Protein AF-0000000075688863 (afdb_homodimer)

Structure (mmCIF, N/CA/C/O backbone):
data_AF-0000000075688863-model_v1
#
loop_
_entity.id
_entity.type
_entity.pdbx_description
1 polymer 'Trafficking protein particle complex subunit'
#
loop_
_atom_site.group_PDB
_atom_site.id
_atom_site.type_symbol
_atom_site.label_atom_id
_atom_site.label_alt_id
_atom_site.label_comp_id
_atom_site.label_asym_id
_atom_site.label_entity_id
_atom_site.label_seq_id
_atom_site.pdbx_PDB_ins_code
_atom_site.Cartn_x
_atom_site.Cartn_y
_atom_site.Cartn_z
_atom_site.occupancy
_atom_site.B_iso_or_equiv
_atom_site.auth_seq_id
_atom_site.auth_comp_id
_atom_site.auth_asym_id
_atom_site.auth_atom_id
_atom_site.pdbx_PDB_model_num
ATOM 1 N N . MET A 1 1 ? -5.125 -22.766 16.969 1 44.47 1 MET A N 1
ATOM 2 C CA . MET A 1 1 ? -5.742 -21.5 16.578 1 44.47 1 MET A CA 1
ATOM 3 C C . MET A 1 1 ? -6.211 -21.531 15.133 1 44.47 1 MET A C 1
ATOM 5 O O . MET A 1 1 ? -5.633 -22.234 14.305 1 44.47 1 MET A O 1
ATOM 9 N N . PRO A 1 2 ? -7.379 -21.234 14.891 1 54.81 2 PRO A N 1
ATOM 10 C CA . PRO A 1 2 ? -7.945 -21.453 13.555 1 54.81 2 PRO A CA 1
ATOM 11 C C . PRO A 1 2 ? -7.102 -20.828 12.445 1 54.81 2 PRO A C 1
ATOM 13 O O . PRO A 1 2 ? -6.496 -19.766 12.648 1 54.81 2 PRO A O 1
ATOM 16 N N . LYS A 1 3 ? -6.617 -21.625 11.586 1 69.25 3 LYS A N 1
ATOM 17 C CA . LYS A 1 3 ? -5.77 -21.266 10.453 1 69.25 3 LYS A CA 1
ATOM 18 C C . LYS A 1 3 ? -6.406 -20.156 9.625 1 69.25 3 LYS A C 1
ATOM 20 O O . LYS A 1 3 ? -7.582 -20.234 9.266 1 69.25 3 LYS A O 1
ATOM 25 N N . ILE A 1 4 ? -5.902 -18.891 9.641 1 78.31 4 ILE A N 1
ATOM 26 C CA . ILE A 1 4 ? -6.418 -17.844 8.773 1 78.31 4 ILE A CA 1
ATOM 27 C C . ILE A 1 4 ? -6.031 -18.125 7.32 1 78.31 4 ILE A C 1
ATOM 29 O O . ILE A 1 4 ? -4.859 -18.359 7.016 1 78.31 4 ILE A O 1
ATOM 33 N N . GLU A 1 5 ? -7.035 -18.344 6.574 1 87.12 5 GLU A N 1
ATOM 34 C CA . GLU A 1 5 ? -6.816 -18.578 5.148 1 87.12 5 GLU A CA 1
ATOM 35 C C . GLU A 1 5 ? -6.75 -17.266 4.375 1 87.12 5 GLU A C 1
ATOM 37 O O . GLU A 1 5 ? -7.469 -16.328 4.695 1 87.12 5 GLU A O 1
ATOM 42 N N . PRO A 1 6 ? -5.855 -17.266 3.434 1 93.5 6 PRO A N 1
ATOM 43 C CA . PRO A 1 6 ? -5.879 -16.094 2.557 1 93.5 6 PRO A CA 1
ATOM 44 C C . PRO A 1 6 ? -7.156 -16 1.727 1 93.5 6 PRO A C 1
ATOM 46 O O . PRO A 1 6 ? -7.906 -16.984 1.632 1 93.5 6 PRO A O 1
ATOM 49 N N . TYR A 1 7 ? -7.418 -14.867 1.258 1 91.38 7 TYR A N 1
ATOM 50 C CA . TYR A 1 7 ? -8.555 -14.695 0.36 1 91.38 7 TYR A CA 1
ATOM 51 C C . TYR A 1 7 ? -8.266 -15.312 -1.004 1 91.38 7 TYR A C 1
ATOM 53 O O . TYR A 1 7 ? -9.086 -16.078 -1.532 1 91.38 7 TYR A O 1
ATOM 61 N N . SER A 1 8 ? -7.121 -14.984 -1.555 1 94 8 SER A N 1
ATOM 62 C CA . SER A 1 8 ? -6.793 -15.484 -2.887 1 94 8 SER A CA 1
ATOM 63 C C . SER A 1 8 ? -5.297 -15.383 -3.162 1 94 8 SER A C 1
ATOM 65 O O . SER A 1 8 ? -4.594 -14.609 -2.516 1 94 8 SER A O 1
ATOM 67 N N . LEU A 1 9 ? -4.84 -16.203 -4.07 1 96.81 9 LEU A N 1
ATOM 68 C CA . LEU A 1 9 ? -3.496 -16.172 -4.633 1 96.81 9 LEU A CA 1
ATOM 69 C C . LEU A 1 9 ? -3.545 -16 -6.148 1 96.81 9 LEU A C 1
ATOM 71 O O . LEU A 1 9 ? -4.242 -16.75 -6.84 1 96.81 9 LEU A O 1
ATOM 75 N N . LEU A 1 10 ? -2.896 -14.984 -6.586 1 96.56 10 LEU A N 1
ATOM 76 C CA . LEU A 1 10 ? -2.799 -14.758 -8.023 1 96.56 10 LEU A CA 1
ATOM 77 C C . LEU A 1 10 ? -1.343 -14.742 -8.477 1 96.56 10 LEU A C 1
ATOM 79 O O . LEU A 1 10 ? -0.481 -14.188 -7.789 1 96.56 10 LEU A O 1
ATOM 83 N N . ILE A 1 11 ? -1.074 -15.297 -9.594 1 97.62 11 ILE A N 1
ATOM 84 C CA . ILE A 1 11 ? 0.256 -15.312 -10.195 1 97.62 11 ILE A CA 1
ATOM 85 C C . ILE A 1 11 ? 0.19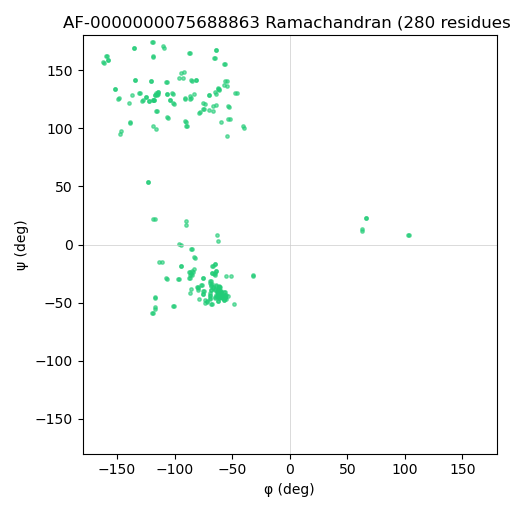1 -14.734 -11.609 1 97.62 11 ILE A C 1
ATOM 87 O O . ILE A 1 11 ? -0.623 -15.172 -12.422 1 97.62 11 ILE A O 1
ATOM 91 N N . TYR A 1 12 ? 1.041 -13.758 -11.836 1 96.75 12 TYR A N 1
ATOM 92 C CA . TYR A 1 12 ? 1.104 -13.117 -13.148 1 96.75 12 TYR A CA 1
ATOM 93 C C . TYR A 1 12 ? 2.482 -13.289 -13.773 1 96.75 12 TYR A C 1
ATOM 95 O O . TYR A 1 12 ? 3.434 -13.688 -13.094 1 96.75 12 TYR A O 1
ATOM 103 N N . SER A 1 13 ? 2.561 -13.086 -15.047 1 93.25 13 SER A N 1
ATOM 104 C CA . SER A 1 13 ? 3.82 -12.93 -15.766 1 93.25 13 SER A CA 1
ATOM 105 C C . SER A 1 13 ? 3.941 -11.531 -16.375 1 93.25 13 SER A C 1
ATOM 107 O O . SER A 1 13 ? 3.012 -11.047 -17.016 1 93.25 13 SER A O 1
ATOM 109 N N . THR A 1 14 ? 5.105 -10.883 -16.125 1 87.62 14 THR A N 1
ATOM 110 C CA . THR A 1 14 ? 5.336 -9.555 -16.688 1 87.62 14 THR A CA 1
ATOM 111 C C . THR A 1 14 ? 5.406 -9.625 -18.203 1 87.62 14 THR A C 1
ATOM 113 O O . THR A 1 14 ? 5.254 -8.609 -18.891 1 87.62 14 THR A O 1
ATOM 116 N N . ARG A 1 15 ? 5.59 -10.75 -18.766 1 87.25 15 ARG A N 1
ATOM 117 C CA . ARG A 1 15 ? 5.758 -10.922 -20.203 1 87.25 15 ARG A CA 1
ATOM 118 C C . ARG A 1 15 ? 4.414 -10.906 -20.922 1 87.25 15 ARG A C 1
ATOM 120 O O . ARG A 1 15 ? 4.293 -10.336 -22 1 87.25 15 ARG A O 1
ATOM 127 N N . THR A 1 16 ? 3.369 -11.445 -20.375 1 86.94 16 THR A N 1
ATOM 128 C CA . THR A 1 16 ? 2.092 -11.578 -21.078 1 86.94 16 THR A CA 1
ATOM 129 C C . THR A 1 16 ? 1.032 -10.688 -20.422 1 86.94 16 THR A C 1
ATOM 131 O O . THR A 1 16 ? -0.035 -10.469 -21 1 86.94 16 THR A O 1
ATOM 134 N N . THR A 1 17 ? 1.209 -10.156 -19.203 1 85.06 17 THR A N 1
ATOM 135 C CA . THR A 1 17 ? 0.27 -9.359 -18.406 1 85.06 17 THR A CA 1
ATOM 136 C C . THR A 1 17 ? -0.973 -10.18 -18.062 1 85.06 17 THR A C 1
ATOM 138 O O . THR A 1 17 ? -1.987 -9.625 -17.641 1 85.06 17 THR A O 1
ATOM 141 N N . ASP A 1 18 ? -0.86 -11.5 -18.328 1 90.44 18 ASP A N 1
ATOM 142 C CA . ASP A 1 18 ? -1.981 -12.383 -18.016 1 90.44 18 ASP A CA 1
ATOM 143 C C . ASP A 1 18 ? -1.856 -12.969 -16.609 1 90.44 18 ASP A C 1
ATOM 145 O O . ASP A 1 18 ? -0.747 -13.172 -16.125 1 90.44 18 ASP A O 1
ATOM 149 N N . CYS A 1 19 ? -3.064 -13.18 -16.047 1 95.5 19 CYS A N 1
ATOM 150 C CA . CYS A 1 19 ? -3.094 -13.969 -14.812 1 95.5 19 CYS A CA 1
ATOM 151 C C . CYS A 1 19 ? -2.896 -15.453 -15.117 1 95.5 19 CYS A C 1
ATOM 153 O O . CYS A 1 19 ? -3.738 -16.078 -15.766 1 95.5 19 CYS A O 1
ATOM 155 N N . LEU A 1 20 ? -1.866 -16.062 -14.672 1 96.94 20 LEU A N 1
ATOM 156 C CA . LEU A 1 20 ? -1.502 -17.438 -14.992 1 96.94 20 LEU A CA 1
ATOM 157 C C . LEU A 1 20 ? -2.182 -18.422 -14.039 1 96.94 20 LEU A C 1
ATOM 159 O O . LEU A 1 20 ? -2.348 -19.594 -14.367 1 96.94 20 LEU A O 1
ATOM 163 N N . TYR A 1 21 ? -2.434 -17.984 -12.875 1 96.81 21 TYR A N 1
ATOM 164 C CA . TYR A 1 21 ? -3.01 -18.828 -11.828 1 96.81 21 TYR A CA 1
ATOM 165 C C . TYR A 1 21 ? -3.824 -18 -10.844 1 96.81 21 TYR A C 1
ATOM 167 O O . TYR A 1 21 ? -3.396 -16.906 -10.438 1 96.81 21 TYR A O 1
ATOM 175 N N . HIS A 1 22 ? -4.953 -18.438 -10.531 1 95.88 22 HIS A N 1
ATOM 176 C CA . HIS A 1 22 ? -5.84 -17.75 -9.594 1 95.88 22 HIS A CA 1
ATOM 177 C C . HIS A 1 22 ? -6.523 -18.75 -8.664 1 95.88 22 HIS A C 1
ATOM 179 O O . HIS A 1 22 ? -7.41 -19.484 -9.086 1 95.88 22 HIS A O 1
ATOM 185 N N . LYS A 1 23 ? -6.051 -18.766 -7.449 1 94.44 23 LYS A N 1
ATOM 186 C CA . LYS A 1 23 ? -6.672 -19.578 -6.406 1 94.44 23 LYS A CA 1
ATOM 187 C C . LYS A 1 23 ? -7.488 -18.719 -5.453 1 94.44 23 LYS A C 1
ATOM 189 O O . LYS A 1 23 ? -6.965 -17.766 -4.863 1 94.44 23 LYS A O 1
ATOM 194 N N . GLU A 1 24 ? -8.727 -19 -5.273 1 91.56 24 GLU A N 1
ATOM 195 C CA . GLU A 1 24 ? -9.609 -18.266 -4.371 1 91.56 24 GLU A CA 1
ATOM 196 C C . GLU A 1 24 ? -10.086 -19.156 -3.229 1 91.56 24 GLU A C 1
ATOM 198 O O . GLU A 1 24 ? -10.742 -20.172 -3.461 1 91.56 24 GLU A O 1
ATOM 203 N N . TRP A 1 25 ? -9.711 -18.859 -2.01 1 90.62 25 TRP A N 1
ATOM 204 C CA . TRP A 1 25 ? -10.18 -19.594 -0.841 1 90.62 25 TRP A CA 1
ATOM 205 C C . TRP A 1 25 ? -11.508 -19.031 -0.345 1 90.62 25 TRP A C 1
ATOM 207 O O . TRP A 1 25 ? -12.344 -19.766 0.18 1 90.62 25 TRP A O 1
ATOM 217 N N . GLN A 1 26 ? -11.617 -17.766 -0.401 1 79.81 26 GLN A N 1
ATOM 218 C CA . GLN A 1 26 ? -12.859 -17.094 -0.012 1 79.81 26 GLN A CA 1
ATOM 219 C C . GLN A 1 26 ? -13.461 -16.328 -1.181 1 79.81 26 GLN A C 1
ATOM 221 O O . GLN A 1 26 ? -12.844 -15.391 -1.692 1 79.81 26 GLN A O 1
ATOM 226 N N . ALA A 1 27 ? -14.484 -17.016 -1.711 1 63.81 27 ALA A N 1
ATOM 227 C CA . ALA A 1 27 ? -15.102 -16.469 -2.914 1 63.81 27 ALA A CA 1
ATOM 228 C C . ALA A 1 27 ? -15.664 -15.07 -2.658 1 63.81 27 ALA A C 1
ATOM 230 O O . ALA A 1 27 ? -16.391 -14.852 -1.682 1 63.81 27 ALA A O 1
ATOM 231 N N . GLN A 1 28 ? -15.078 -14.102 -3.104 1 57.03 28 GLN A N 1
ATOM 232 C CA . GLN A 1 28 ? -15.758 -12.82 -2.98 1 57.03 28 GLN A CA 1
ATOM 233 C C . GLN A 1 28 ? -16.922 -12.719 -3.971 1 57.03 28 GLN A C 1
ATOM 235 O O . GLN A 1 28 ? -17.969 -12.156 -3.65 1 57.03 28 GLN A O 1
ATOM 240 N N . GLN A 1 29 ? -16.766 -12.984 -5.227 1 55.56 29 GLN A N 1
ATOM 241 C CA . GLN A 1 29 ? -17.875 -12.953 -6.18 1 55.56 29 GLN A CA 1
ATOM 242 C C . GLN A 1 29 ? -17.812 -14.148 -7.129 1 55.56 29 GLN A C 1
ATOM 244 O O . GLN A 1 29 ? -16.719 -14.617 -7.473 1 55.56 29 GLN A O 1
ATOM 249 N N . ALA A 1 30 ? -18.875 -14.938 -7.312 1 52.66 30 ALA A N 1
ATOM 250 C CA . ALA A 1 30 ? -19.094 -16.172 -8.047 1 52.66 30 ALA A CA 1
ATOM 251 C C . ALA A 1 30 ? -18.922 -15.969 -9.547 1 52.66 30 ALA A C 1
ATOM 253 O O . ALA A 1 30 ? -18.562 -16.891 -10.281 1 52.66 30 ALA A O 1
ATOM 254 N N . ASP A 1 31 ? -19.094 -14.75 -10.125 1 63.12 31 ASP A N 1
ATOM 255 C CA . ASP A 1 31 ? -19.203 -14.609 -11.578 1 63.12 31 ASP A CA 1
ATOM 256 C C . ASP A 1 31 ? -17.828 -14.477 -12.227 1 63.12 31 ASP A C 1
ATOM 258 O O . ASP A 1 31 ? -16.984 -13.703 -11.766 1 63.12 31 ASP A O 1
ATOM 262 N N . THR A 1 32 ? -17.531 -15.328 -13.258 1 61.84 32 THR A N 1
ATOM 263 C CA . THR A 1 32 ? -16.281 -15.375 -14.008 1 61.84 32 THR A CA 1
ATOM 264 C C . THR A 1 32 ? -15.945 -13.992 -14.562 1 61.84 32 THR A C 1
ATOM 266 O O . THR A 1 32 ? -14.781 -13.578 -14.547 1 61.84 32 THR A O 1
ATOM 269 N N . ALA A 1 33 ? -16.906 -13.266 -15.133 1 64.25 33 ALA A N 1
ATOM 270 C CA . ALA A 1 33 ? -16.688 -11.914 -15.648 1 64.25 33 ALA A CA 1
ATOM 271 C C . ALA A 1 33 ? -16.125 -10.992 -14.57 1 64.25 33 ALA A C 1
ATOM 273 O O . ALA A 1 33 ? -15.203 -10.219 -14.828 1 64.25 33 ALA A O 1
ATOM 274 N N . THR A 1 34 ? -16.516 -11.438 -13.5 1 77.19 34 THR A N 1
ATOM 275 C CA . THR A 1 34 ? -16.109 -10.602 -12.383 1 77.19 34 THR A CA 1
ATOM 276 C C . THR A 1 34 ? -14.695 -10.969 -11.93 1 77.19 34 THR A C 1
ATOM 278 O O . THR A 1 34 ? -13.898 -10.086 -11.586 1 77.19 34 THR A O 1
ATOM 281 N N . ARG A 1 35 ? -14.453 -12.273 -12.25 1 83.94 35 ARG A N 1
ATOM 282 C CA . ARG A 1 35 ? -13.125 -12.742 -11.852 1 83.94 35 ARG A CA 1
ATOM 283 C C . ARG A 1 35 ? -12.047 -12.156 -12.758 1 83.94 35 ARG A C 1
ATOM 285 O O . ARG A 1 35 ? -11.023 -11.664 -12.273 1 83.94 35 ARG A O 1
ATOM 292 N N . GLU A 1 36 ? -12.305 -12.242 -14.078 1 86.75 36 GLU A N 1
ATOM 293 C CA . GLU A 1 36 ? -11.375 -11.688 -15.055 1 86.75 36 GLU A CA 1
ATOM 294 C C . GLU A 1 36 ? -11.188 -10.188 -14.859 1 86.75 36 GLU A C 1
ATOM 296 O O . GLU A 1 36 ? -10.078 -9.672 -14.992 1 86.75 36 GLU A O 1
ATOM 301 N N . ASP A 1 37 ? -12.273 -9.578 -14.594 1 84.5 37 ASP A N 1
ATOM 302 C CA . ASP A 1 37 ? -12.211 -8.141 -14.344 1 84.5 37 ASP A CA 1
ATOM 303 C C . ASP A 1 37 ? -11.359 -7.824 -13.117 1 84.5 37 ASP A C 1
ATOM 305 O O . ASP A 1 37 ? -10.562 -6.887 -13.133 1 84.5 37 ASP A O 1
ATOM 309 N N . ARG A 1 38 ? -11.492 -8.664 -12.141 1 83.56 38 ARG A N 1
ATOM 310 C CA . ARG A 1 38 ? -10.727 -8.461 -10.914 1 83.56 38 ARG A CA 1
ATOM 311 C C . ARG A 1 38 ? -9.234 -8.688 -11.156 1 83.56 38 ARG A C 1
ATOM 313 O O . ARG A 1 38 ? -8.398 -7.926 -10.656 1 83.56 38 ARG A O 1
ATOM 320 N N . GLU A 1 39 ? -8.992 -9.688 -11.953 1 91.06 39 GLU A N 1
ATOM 321 C CA . GLU A 1 39 ? -7.605 -9.977 -12.312 1 91.06 39 GLU A CA 1
ATOM 322 C C . GLU A 1 39 ? -6.965 -8.805 -13.047 1 91.06 39 GLU A C 1
ATOM 324 O O . GLU A 1 39 ? -5.828 -8.422 -12.75 1 91.06 39 GLU A O 1
ATOM 329 N N . ARG A 1 40 ? -7.707 -8.305 -13.859 1 88.44 40 ARG A N 1
ATOM 330 C CA . ARG A 1 40 ? -7.215 -7.184 -14.656 1 88.44 40 ARG A CA 1
ATOM 331 C C . ARG A 1 40 ? -7.031 -5.941 -13.789 1 88.44 40 ARG A C 1
ATOM 333 O O . ARG A 1 40 ? -6.039 -5.227 -13.922 1 88.44 40 ARG A O 1
ATOM 340 N N . LEU A 1 41 ? -7.973 -5.723 -12.992 1 84.62 41 LEU A N 1
ATOM 341 C CA . LEU A 1 41 ? -7.898 -4.57 -12.102 1 84.62 41 LEU A CA 1
ATOM 342 C C . LEU A 1 41 ? -6.691 -4.672 -11.18 1 84.62 41 LEU A C 1
ATOM 344 O O . LEU A 1 41 ? -5.984 -3.688 -10.961 1 84.62 41 LEU A O 1
ATOM 348 N N . LEU A 1 42 ? -6.543 -5.828 -10.68 1 89.31 42 LEU A N 1
ATOM 349 C CA . LEU A 1 42 ? -5.418 -6.047 -9.781 1 89.31 42 LEU A CA 1
ATOM 350 C C . LEU A 1 42 ? -4.094 -5.836 -10.5 1 89.31 42 LEU A C 1
ATOM 352 O O . LEU A 1 42 ? -3.182 -5.203 -9.961 1 89.31 42 LEU A O 1
ATOM 356 N N . PHE A 1 43 ? -4.055 -6.363 -11.703 1 90.06 43 PHE A N 1
ATOM 357 C CA . PHE A 1 43 ? -2.834 -6.164 -12.477 1 90.06 43 PHE A CA 1
ATOM 358 C C . PHE A 1 43 ? -2.57 -4.68 -12.703 1 90.06 43 PHE A C 1
ATOM 360 O O . PHE A 1 43 ? -1.431 -4.223 -12.594 1 90.06 43 PHE A O 1
ATOM 367 N N . GLY A 1 44 ? -3.498 -4.008 -13.023 1 86 44 GLY A N 1
ATOM 368 C CA . GLY A 1 44 ? -3.371 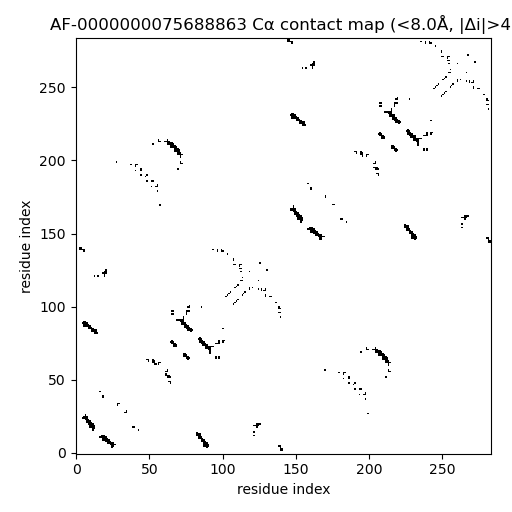-2.568 -13.188 1 86 44 GLY A CA 1
ATOM 369 C C . GLY A 1 44 ? -2.893 -1.862 -11.93 1 86 44 GLY A C 1
ATOM 370 O O . GLY A 1 44 ? -2.062 -0.955 -12 1 86 44 GLY A O 1
ATOM 371 N N . LEU A 1 45 ? -3.461 -2.25 -10.828 1 85.75 45 LEU A N 1
ATOM 372 C CA . LEU A 1 45 ? -3.031 -1.7 -9.547 1 85.75 45 LEU A CA 1
ATOM 373 C C . LEU A 1 45 ? -1.542 -1.94 -9.32 1 85.75 45 LEU A C 1
ATOM 375 O O . LEU A 1 45 ? -0.808 -1.019 -8.961 1 85.75 45 LEU A O 1
ATOM 379 N N . LEU A 1 46 ? -1.111 -3.121 -9.602 1 87.88 46 LEU A N 1
ATOM 380 C CA . LEU A 1 46 ? 0.289 -3.482 -9.406 1 87.88 46 LEU A CA 1
ATOM 381 C C . LEU A 1 46 ? 1.195 -2.648 -10.305 1 87.88 46 LEU A C 1
ATOM 383 O O . LEU A 1 46 ? 2.24 -2.168 -9.867 1 87.88 46 LEU A O 1
ATOM 387 N N . PHE A 1 47 ? 0.769 -2.543 -11.445 1 83.69 47 PHE A N 1
ATOM 388 C CA . PHE A 1 47 ? 1.547 -1.785 -12.422 1 83.69 47 PHE A CA 1
ATOM 389 C C . PHE A 1 47 ? 1.673 -0.327 -11.992 1 83.69 47 PHE A C 1
ATOM 391 O O . PHE A 1 47 ? 2.768 0.239 -12.016 1 83.69 47 PHE A O 1
ATOM 398 N N . SER A 1 48 ? 0.565 0.237 -11.641 1 79.75 48 SER A N 1
ATOM 399 C CA . SER A 1 48 ? 0.557 1.637 -11.227 1 79.75 48 SER A CA 1
ATOM 400 C C . SER A 1 48 ? 1.387 1.844 -9.961 1 79.75 48 SER A C 1
ATOM 402 O O . SER A 1 48 ? 2.131 2.82 -9.859 1 79.75 48 SER A O 1
ATOM 404 N N . LEU A 1 49 ? 1.333 0.959 -8.992 1 82.31 49 LEU A N 1
ATOM 405 C CA . LEU A 1 49 ? 2.072 1.04 -7.738 1 82.31 49 LEU A CA 1
ATOM 406 C C . LEU A 1 49 ? 3.574 0.95 -7.984 1 82.31 49 LEU A C 1
ATOM 408 O O . LEU A 1 49 ? 4.348 1.723 -7.414 1 82.31 49 LEU A O 1
ATOM 412 N N . ARG A 1 50 ? 3.936 0.026 -8.797 1 78.94 50 ARG A N 1
ATOM 413 C CA . ARG A 1 50 ? 5.352 -0.137 -9.117 1 78.94 50 ARG A CA 1
ATOM 414 C C . ARG A 1 50 ? 5.91 1.122 -9.773 1 78.94 50 ARG A C 1
ATOM 416 O O . ARG A 1 50 ? 7.023 1.552 -9.445 1 78.94 50 ARG A O 1
ATOM 423 N N . ARG A 1 51 ? 5.148 1.684 -10.602 1 75.12 51 ARG A N 1
ATOM 424 C CA . ARG A 1 51 ? 5.582 2.885 -11.312 1 75.12 51 ARG A CA 1
ATOM 425 C C . ARG A 1 51 ? 5.691 4.07 -10.359 1 75.12 51 ARG A C 1
ATOM 427 O O . ARG A 1 51 ? 6.695 4.781 -10.359 1 75.12 51 ARG A O 1
ATOM 434 N N . THR A 1 52 ? 4.68 4.266 -9.531 1 73.25 52 THR A N 1
ATOM 435 C CA . THR A 1 52 ? 4.613 5.43 -8.656 1 73.25 52 THR A CA 1
ATOM 436 C C . THR A 1 52 ? 5.574 5.285 -7.48 1 73.25 52 THR A C 1
ATOM 438 O O . THR A 1 52 ? 6.227 6.25 -7.078 1 73.25 52 THR A O 1
ATOM 441 N N . ALA A 1 53 ? 5.57 4.082 -6.961 1 72.5 53 ALA A N 1
ATOM 442 C CA . ALA A 1 53 ? 6.469 3.834 -5.84 1 72.5 53 ALA A CA 1
ATOM 443 C C . ALA A 1 53 ? 7.922 4.043 -6.246 1 72.5 53 ALA A C 1
ATOM 445 O O . ALA A 1 53 ? 8.727 4.555 -5.457 1 72.5 53 ALA A O 1
ATOM 446 N N . LEU A 1 54 ? 8.289 3.688 -7.473 1 69.62 54 LEU A N 1
ATOM 447 C CA . LEU A 1 54 ? 9.641 3.881 -7.992 1 69.62 54 LEU A CA 1
ATOM 448 C C . LEU A 1 54 ? 9.984 5.363 -8.078 1 69.62 54 LEU A C 1
ATOM 450 O O . LEU A 1 54 ? 11.117 5.762 -7.785 1 69.62 54 LEU A O 1
ATOM 454 N N . LYS A 1 55 ? 8.992 6.078 -8.391 1 72.69 55 LYS A N 1
ATOM 455 C CA . LYS A 1 55 ? 9.227 7.508 -8.555 1 72.69 55 LYS A CA 1
ATOM 456 C C . LYS A 1 55 ? 9.383 8.203 -7.199 1 72.69 55 LYS A C 1
ATOM 458 O O . LYS A 1 55 ? 10.07 9.219 -7.094 1 72.69 55 LYS A O 1
ATOM 463 N N . MET A 1 56 ? 8.727 7.629 -6.172 1 72.38 56 MET A N 1
ATOM 464 C CA . MET A 1 56 ? 8.734 8.234 -4.844 1 72.38 56 MET A CA 1
ATOM 465 C C . MET A 1 56 ? 9.953 7.781 -4.047 1 72.38 56 MET A C 1
ATOM 467 O O . MET A 1 56 ? 10.352 8.438 -3.086 1 72.38 56 MET A O 1
ATOM 471 N N . SER A 1 57 ? 10.469 6.59 -4.395 1 63.28 57 SER A N 1
ATOM 472 C CA . SER A 1 57 ? 11.594 6.043 -3.645 1 63.28 57 SER A CA 1
ATOM 473 C C . SER A 1 57 ? 12.828 6.926 -3.783 1 63.28 57 SER A C 1
ATOM 475 O O . SER A 1 57 ? 13.047 7.543 -4.828 1 63.28 57 SER A O 1
ATOM 477 N N . PRO A 1 58 ? 13.383 7.227 -2.641 1 56.59 58 PRO A N 1
ATOM 478 C CA . PRO A 1 58 ? 14.633 7.977 -2.732 1 56.59 58 PRO A CA 1
ATOM 479 C C . PRO A 1 58 ? 15.594 7.391 -3.766 1 56.59 58 PRO A C 1
ATOM 481 O O . PRO A 1 58 ? 15.508 6.207 -4.094 1 56.59 58 PRO A O 1
ATOM 484 N N . GLN A 1 59 ? 16.125 8.234 -4.652 1 54.53 59 GLN A N 1
ATOM 485 C CA . GLN A 1 59 ? 17 7.992 -5.781 1 54.53 59 GLN A CA 1
ATOM 486 C C . GLN A 1 59 ? 17.922 6.801 -5.512 1 54.53 59 GLN A C 1
ATOM 488 O O . GLN A 1 59 ? 18.312 6.094 -6.438 1 54.53 59 GLN A O 1
ATOM 493 N N . SER A 1 60 ? 18.266 6.449 -4.387 1 50.38 60 SER A N 1
ATOM 494 C CA . SER A 1 60 ? 19.359 5.484 -4.246 1 50.38 60 SER A CA 1
ATOM 495 C C . SER A 1 60 ? 18.844 4.051 -4.336 1 50.38 60 SER A C 1
ATOM 497 O O . SER A 1 60 ? 19.609 3.133 -4.648 1 50.38 60 SER A O 1
ATOM 499 N N . LYS A 1 61 ? 17.719 3.766 -4.055 1 53.16 61 LYS A N 1
ATOM 500 C CA . LYS A 1 61 ? 17.328 2.365 -4.199 1 53.16 61 LYS A CA 1
ATOM 501 C C . LYS A 1 61 ? 15.867 2.234 -4.613 1 53.16 61 LYS A C 1
ATOM 503 O O . LYS A 1 61 ? 14.969 2.717 -3.916 1 53.16 61 LYS A O 1
ATOM 508 N N . PRO A 1 62 ? 15.781 2.055 -5.965 1 53.03 62 PRO A N 1
ATOM 509 C CA . PRO A 1 62 ? 14.391 1.812 -6.359 1 53.03 62 PRO A CA 1
ATOM 510 C C . PRO A 1 62 ? 13.648 0.918 -5.371 1 53.03 62 PRO A C 1
ATOM 512 O O . PRO A 1 62 ? 14.117 -0.173 -5.039 1 53.03 62 PRO A O 1
ATOM 515 N N . GLY A 1 63 ? 12.844 1.39 -4.469 1 62.34 63 GLY A N 1
ATOM 516 C CA . GLY A 1 63 ? 12.172 0.599 -3.453 1 62.34 63 GLY A CA 1
ATOM 517 C C . GLY A 1 63 ? 11.188 -0.403 -4.031 1 62.34 63 GLY A C 1
ATOM 518 O O . GLY A 1 63 ? 10.516 -0.119 -5.023 1 62.34 63 GLY A O 1
ATOM 519 N N . MET A 1 64 ? 11.453 -1.723 -3.729 1 79.06 64 MET A N 1
ATOM 520 C CA . MET A 1 64 ? 10.516 -2.781 -4.105 1 79.06 64 MET A CA 1
ATOM 521 C C . MET A 1 64 ? 9.281 -2.762 -3.215 1 79.06 64 MET A C 1
ATOM 523 O O . MET A 1 64 ? 9.398 -2.74 -1.987 1 79.06 64 MET A O 1
ATOM 527 N N . PHE A 1 65 ? 8.164 -2.598 -3.844 1 88.44 65 PHE A N 1
ATOM 528 C CA . PHE A 1 65 ? 6.863 -2.646 -3.186 1 88.44 65 PHE A CA 1
ATOM 529 C C . PHE A 1 65 ? 6.625 -4.012 -2.553 1 88.44 65 PHE A C 1
ATOM 531 O O . PHE A 1 65 ? 6.941 -5.043 -3.152 1 88.44 65 PHE A O 1
ATOM 538 N N . SER A 1 66 ? 6.152 -4.035 -1.272 1 91.5 66 SER A N 1
ATOM 539 C CA . SER A 1 66 ? 5.973 -5.32 -0.605 1 91.5 66 SER A CA 1
ATOM 540 C C . SER A 1 66 ? 4.508 -5.57 -0.262 1 91.5 66 SER A C 1
ATOM 542 O O . SER A 1 66 ? 3.994 -6.668 -0.475 1 91.5 66 SER A O 1
ATOM 544 N N . ASN A 1 67 ? 3.881 -4.609 0.273 1 93.56 67 ASN A N 1
ATOM 545 C CA . ASN A 1 67 ? 2.484 -4.852 0.615 1 93.56 67 ASN A CA 1
ATOM 546 C C . ASN A 1 67 ? 1.703 -3.543 0.729 1 93.56 67 ASN A C 1
ATOM 548 O O . ASN A 1 67 ? 2.295 -2.473 0.866 1 93.56 67 ASN A O 1
ATOM 552 N N . LEU A 1 68 ? 0.473 -3.646 0.608 1 93.06 68 LEU A N 1
ATOM 553 C CA . LEU A 1 68 ? -0.534 -2.598 0.729 1 93.06 68 LEU A CA 1
ATOM 554 C C . LEU A 1 68 ? -1.664 -3.033 1.655 1 93.06 68 LEU A C 1
ATOM 556 O O . LEU A 1 68 ? -2.215 -4.125 1.498 1 93.06 68 LEU A O 1
ATOM 560 N N . THR A 1 69 ? -1.985 -2.141 2.598 1 92.94 69 THR A N 1
ATOM 561 C CA . THR A 1 69 ? -3.023 -2.502 3.557 1 92.94 69 THR A CA 1
ATOM 562 C C . THR A 1 69 ? -4.234 -1.584 3.412 1 92.94 69 THR A C 1
ATOM 564 O O . THR A 1 69 ? -4.09 -0.36 3.363 1 92.94 69 THR A O 1
ATOM 567 N N . THR A 1 70 ? -5.359 -2.15 3.305 1 90.75 70 THR A N 1
ATOM 568 C CA . THR A 1 70 ? -6.648 -1.465 3.334 1 90.75 70 THR A CA 1
ATOM 569 C C . THR A 1 70 ? -7.504 -1.969 4.492 1 90.75 70 THR A C 1
ATOM 571 O O . THR A 1 70 ? -7.094 -2.869 5.23 1 90.75 70 THR A O 1
ATOM 574 N N . SER A 1 71 ? -8.672 -1.321 4.688 1 87.5 71 SER A N 1
ATOM 575 C CA . SER A 1 71 ? -9.578 -1.773 5.738 1 87.5 71 SER A CA 1
ATOM 576 C C . SER A 1 71 ? -10.164 -3.145 5.41 1 87.5 71 SER A C 1
ATOM 578 O O . SER A 1 71 ? -10.586 -3.873 6.309 1 87.5 71 SER A O 1
ATOM 580 N N . GLY A 1 72 ? -10.125 -3.578 4.188 1 86.19 72 GLY A N 1
ATOM 581 C CA . GLY A 1 72 ? -10.789 -4.805 3.768 1 86.19 72 GLY A CA 1
ATOM 582 C C . GLY A 1 72 ? -9.82 -5.938 3.49 1 86.19 72 GLY A C 1
ATOM 583 O O . GLY A 1 72 ? -10.164 -7.109 3.666 1 86.19 72 GLY A O 1
ATOM 584 N N . TYR A 1 73 ? -8.625 -5.559 3.088 1 89.69 73 TYR A N 1
ATOM 585 C CA . TYR A 1 73 ? -7.668 -6.605 2.74 1 89.69 73 TYR A CA 1
ATOM 586 C C . TYR A 1 73 ? -6.242 -6.074 2.795 1 89.69 73 TYR A C 1
ATOM 588 O O . TYR A 1 73 ? -6.023 -4.863 2.828 1 89.69 73 TYR A O 1
ATOM 596 N N . LYS A 1 74 ? -5.398 -6.961 2.85 1 93.19 74 LYS A N 1
ATOM 597 C CA . LYS A 1 74 ? -3.975 -6.699 2.668 1 93.19 74 LYS A CA 1
ATOM 598 C C . LYS A 1 74 ? -3.436 -7.422 1.437 1 93.19 74 LYS A C 1
ATOM 600 O O . LYS A 1 74 ? -3.703 -8.609 1.241 1 93.19 74 LYS A O 1
ATOM 605 N N . LEU A 1 75 ? -2.789 -6.66 0.647 1 93.88 75 LEU A N 1
ATOM 606 C CA . LEU A 1 75 ? -2.168 -7.188 -0.563 1 93.88 75 LEU A CA 1
ATOM 607 C C . LEU A 1 75 ? -0.669 -7.387 -0.361 1 93.88 75 LEU A C 1
ATOM 609 O O . LEU A 1 75 ? 0.042 -6.453 0.015 1 93.88 75 LEU A O 1
ATOM 613 N N . HIS A 1 76 ? -0.19 -8.594 -0.53 1 96.12 76 HIS A N 1
ATOM 614 C CA . HIS A 1 76 ? 1.229 -8.922 -0.465 1 96.12 76 HIS A CA 1
ATOM 615 C C . HIS A 1 76 ? 1.789 -9.219 -1.853 1 96.12 76 HIS A C 1
ATOM 617 O O . HIS A 1 76 ? 1.149 -9.906 -2.652 1 96.12 76 HIS A O 1
ATOM 623 N N . PHE A 1 77 ? 2.979 -8.719 -2.045 1 95.88 77 PHE A N 1
ATOM 624 C CA . PHE A 1 77 ? 3.498 -8.758 -3.406 1 95.88 77 PHE A CA 1
ATOM 625 C C . PHE A 1 77 ? 4.938 -9.25 -3.422 1 95.88 77 PHE A C 1
ATOM 627 O O . PHE A 1 77 ? 5.738 -8.883 -2.562 1 95.88 77 PHE A O 1
ATOM 634 N N . TYR A 1 78 ? 5.324 -10.062 -4.438 1 95.75 78 TYR A N 1
ATOM 635 C CA . TYR A 1 78 ? 6.691 -10.5 -4.703 1 95.75 78 TYR A CA 1
ATOM 636 C C . TYR A 1 78 ? 6.918 -10.711 -6.195 1 95.75 78 TYR A C 1
ATOM 638 O O . TYR A 1 78 ? 6.141 -11.398 -6.855 1 95.75 78 TYR A O 1
ATOM 646 N N . GLN A 1 79 ? 7.914 -10.055 -6.699 1 93.75 79 GLN A N 1
ATOM 647 C CA . GLN A 1 79 ? 8.273 -10.211 -8.109 1 93.75 79 GLN A CA 1
ATOM 648 C C . GLN A 1 79 ? 9.641 -10.859 -8.258 1 93.75 79 GLN A C 1
ATOM 650 O O . GLN A 1 79 ? 10.617 -10.43 -7.641 1 93.75 79 GLN A O 1
ATOM 655 N N . THR A 1 80 ? 9.742 -11.867 -9.094 1 94 80 THR A N 1
ATOM 656 C CA . THR A 1 80 ? 11 -12.562 -9.328 1 94 80 THR A CA 1
ATOM 657 C C . THR A 1 80 ? 11.797 -11.859 -10.43 1 94 80 THR A C 1
ATOM 659 O O . THR A 1 80 ? 11.258 -11.039 -11.172 1 94 80 THR A O 1
ATOM 662 N N . SER A 1 81 ? 13.008 -12.188 -10.516 1 91.44 81 SER A N 1
ATOM 663 C CA . SER A 1 81 ? 13.875 -11.641 -11.555 1 91.44 81 SER A CA 1
ATOM 664 C C . SER A 1 81 ? 13.438 -12.094 -12.938 1 91.44 81 SER A C 1
ATOM 666 O O . SER A 1 81 ? 13.664 -11.398 -13.93 1 91.44 81 SER A O 1
ATOM 668 N N . THR A 1 82 ? 12.75 -13.25 -13.055 1 89.44 82 THR A N 1
ATOM 669 C CA . THR A 1 82 ? 12.328 -13.797 -14.336 1 89.44 82 THR A CA 1
ATOM 670 C C . THR A 1 82 ? 10.992 -13.195 -14.766 1 89.44 82 THR A C 1
ATOM 672 O O . THR A 1 82 ? 10.484 -13.492 -15.852 1 89.44 82 THR A O 1
ATOM 675 N N . GLY A 1 83 ? 10.398 -12.383 -13.953 1 90.25 83 GLY A N 1
ATOM 676 C CA . GLY A 1 83 ? 9.242 -11.602 -14.375 1 90.25 83 GLY A CA 1
ATOM 677 C C . GLY A 1 83 ? 7.93 -12.156 -13.859 1 90.25 83 GLY A C 1
ATOM 678 O O . GLY A 1 83 ? 6.859 -11.719 -14.281 1 90.25 83 GLY A O 1
ATOM 679 N N . TYR A 1 84 ? 8.008 -13.18 -12.945 1 95.06 84 TYR A N 1
ATOM 680 C CA . TYR A 1 84 ? 6.773 -13.648 -12.32 1 95.06 84 TYR A CA 1
ATOM 681 C C . TYR A 1 84 ? 6.375 -12.734 -11.164 1 95.06 84 TYR A C 1
ATOM 683 O O . TYR A 1 84 ? 7.23 -12.273 -10.406 1 95.06 84 TYR A O 1
ATOM 691 N N . MET A 1 85 ? 5.062 -12.508 -11.031 1 95.38 85 MET A N 1
ATOM 692 C CA . MET A 1 85 ? 4.5 -11.719 -9.945 1 95.38 85 MET A CA 1
ATOM 693 C C . MET A 1 85 ? 3.555 -12.555 -9.094 1 95.38 85 MET A C 1
ATOM 695 O O . MET A 1 85 ? 2.646 -13.203 -9.617 1 95.38 85 MET A O 1
ATOM 699 N N . PHE A 1 86 ? 3.834 -12.586 -7.848 1 97.25 86 PHE A N 1
ATOM 700 C CA . PHE A 1 86 ? 2.984 -13.289 -6.891 1 97.25 86 PHE A CA 1
ATOM 701 C C . PHE A 1 86 ? 2.193 -12.305 -6.039 1 97.25 86 PHE A C 1
ATOM 703 O O . PHE A 1 86 ? 2.77 -11.391 -5.441 1 97.25 86 PHE A O 1
ATOM 710 N N . VAL A 1 87 ? 0.872 -12.5 -5.945 1 96.5 87 VAL A N 1
ATOM 711 C CA . VAL A 1 87 ? -0.005 -11.633 -5.164 1 96.5 87 VAL A CA 1
ATOM 712 C C . VAL A 1 87 ? -0.844 -12.477 -4.207 1 96.5 87 VAL A C 1
ATOM 714 O O . VAL A 1 87 ? -1.521 -13.422 -4.629 1 96.5 87 VAL A O 1
ATOM 717 N N . LEU A 1 88 ? -0.77 -12.172 -3.025 1 96.38 88 LEU A N 1
ATOM 718 C CA . LEU A 1 88 ? -1.579 -12.82 -2 1 96.38 88 LEU A CA 1
ATOM 719 C C . LEU A 1 88 ? -2.484 -11.812 -1.303 1 96.38 88 LEU A C 1
ATOM 721 O O . LEU A 1 88 ? -2.02 -10.766 -0.849 1 96.38 88 LEU A O 1
ATOM 725 N N . LEU A 1 89 ? -3.758 -12.07 -1.303 1 93.69 89 LEU A N 1
ATOM 726 C CA . LEU A 1 89 ? -4.719 -11.234 -0.584 1 93.69 89 LEU A CA 1
ATOM 727 C C . LEU A 1 89 ? -5.141 -11.898 0.723 1 93.69 89 LEU A C 1
ATOM 729 O O . LEU A 1 89 ? -5.504 -13.078 0.737 1 93.69 89 LEU A O 1
ATOM 733 N N . THR A 1 90 ? -5.074 -11.172 1.736 1 93.94 90 THR A N 1
ATOM 734 C CA . THR A 1 90 ? -5.41 -11.672 3.064 1 93.94 90 THR A CA 1
ATOM 735 C C . THR A 1 90 ? -6.285 -10.672 3.814 1 93.94 90 THR A C 1
ATOM 737 O O . THR A 1 90 ? -6.516 -9.562 3.338 1 93.94 90 THR A O 1
ATOM 740 N N . PRO A 1 91 ? -6.828 -11.109 4.934 1 91 91 PRO A N 1
ATOM 741 C CA . PRO A 1 91 ? -7.398 -10.094 5.828 1 91 91 PRO A CA 1
ATOM 742 C C . PRO A 1 91 ? -6.383 -9.031 6.238 1 91 91 PRO A C 1
ATOM 744 O O . PRO A 1 91 ? -5.176 -9.297 6.246 1 91 91 PRO A O 1
ATOM 747 N N . PRO A 1 92 ? -6.816 -7.883 6.59 1 90.81 92 PRO A N 1
ATOM 748 C CA . PRO A 1 92 ? -5.93 -6.734 6.797 1 90.81 92 PRO A CA 1
ATOM 749 C C . PRO A 1 92 ? -5.012 -6.906 8.008 1 90.81 92 PRO A C 1
ATOM 751 O O . PRO A 1 92 ? -3.947 -6.289 8.07 1 90.81 92 PRO A O 1
ATOM 754 N N . ASN A 1 93 ? -5.293 -7.664 8.984 1 89.81 93 ASN A N 1
ATOM 755 C CA . ASN A 1 93 ? -4.562 -7.73 10.242 1 89.81 93 ASN A CA 1
ATOM 756 C C . ASN A 1 93 ? -3.449 -8.773 10.188 1 89.81 93 ASN A C 1
ATOM 758 O O . ASN A 1 93 ? -2.891 -9.141 11.227 1 89.81 93 ASN A O 1
ATOM 762 N N . VAL A 1 94 ? -2.988 -9.18 9.07 1 92.06 94 VAL A N 1
ATOM 763 C CA . VAL A 1 94 ? -1.917 -10.156 8.898 1 92.06 94 VAL A CA 1
ATOM 764 C C . VAL A 1 94 ? -0.586 -9.438 8.695 1 92.06 94 VAL A C 1
ATOM 766 O O . VAL A 1 94 ? -0.548 -8.336 8.141 1 92.06 94 VAL A O 1
ATOM 769 N N . LYS A 1 95 ? 0.453 -9.977 9.227 1 91.56 95 LYS A N 1
ATOM 770 C CA . LYS A 1 95 ? 1.782 -9.414 9.023 1 91.56 95 LYS A CA 1
ATOM 771 C C . LYS A 1 95 ? 2.184 -9.477 7.551 1 91.56 95 LYS A C 1
ATOM 773 O O . LYS A 1 95 ? 1.52 -10.141 6.75 1 91.56 95 LYS A O 1
ATOM 778 N N . GLY A 1 96 ? 3.234 -8.773 7.246 1 93.62 96 GLY A N 1
ATOM 779 C CA . GLY A 1 96 ? 3.758 -8.859 5.891 1 93.62 96 GLY A CA 1
ATOM 780 C C . GLY A 1 96 ? 4.223 -10.25 5.52 1 93.62 96 GLY A C 1
ATOM 781 O O . GLY A 1 96 ? 4.938 -10.898 6.289 1 93.62 96 GLY A O 1
ATOM 782 N N . LEU A 1 97 ? 3.857 -10.656 4.367 1 96 97 LEU A N 1
ATOM 783 C CA . LEU A 1 97 ? 4.121 -12.047 4.012 1 96 97 LEU A CA 1
ATOM 784 C C . LEU A 1 97 ? 5.047 -12.133 2.805 1 96 97 LEU A C 1
ATOM 786 O O . LEU A 1 97 ? 5.016 -13.117 2.062 1 96 97 LEU A O 1
ATOM 790 N N . ARG A 1 98 ? 5.77 -11.125 2.564 1 94.44 98 ARG A N 1
ATOM 791 C CA . ARG A 1 98 ? 6.676 -11.148 1.422 1 94.44 98 ARG A CA 1
ATOM 792 C C . ARG A 1 98 ? 7.621 -12.336 1.497 1 94.44 98 ARG A C 1
ATOM 794 O O . ARG A 1 98 ? 7.836 -13.031 0.5 1 94.44 98 ARG A O 1
ATOM 801 N N . GLN A 1 99 ? 8.172 -12.523 2.684 1 94.94 99 GLN A N 1
ATOM 802 C CA . GLN A 1 99 ? 9.102 -13.633 2.859 1 94.94 99 GLN A CA 1
ATOM 803 C C . GLN A 1 99 ? 8.422 -14.977 2.604 1 94.94 99 GLN A C 1
ATOM 805 O O . GLN A 1 99 ? 9.031 -15.898 2.061 1 94.94 99 GLN A O 1
ATOM 810 N N . ARG A 1 100 ? 7.211 -15.055 2.992 1 96.12 100 ARG A N 1
ATOM 811 C CA . ARG A 1 100 ? 6.469 -16.297 2.762 1 96.12 100 ARG A CA 1
ATOM 812 C C . ARG A 1 100 ? 6.242 -16.531 1.271 1 96.12 100 ARG A C 1
ATOM 814 O O . ARG A 1 100 ? 6.266 -17.672 0.806 1 96.12 100 ARG A O 1
ATOM 821 N N . LEU A 1 101 ? 6.004 -15.492 0.537 1 97.38 101 LEU A N 1
ATOM 822 C CA . LEU A 1 101 ? 5.852 -15.602 -0.91 1 97.38 101 LEU A CA 1
ATOM 823 C C . LEU A 1 101 ? 7.156 -16.047 -1.563 1 97.38 101 LEU A C 1
ATOM 825 O O . LEU A 1 101 ? 7.141 -16.844 -2.502 1 97.38 101 LEU A O 1
ATOM 829 N N . ILE A 1 102 ? 8.211 -15.523 -1.032 1 96.56 102 ILE A N 1
ATOM 830 C CA . ILE A 1 102 ? 9.516 -15.938 -1.527 1 96.56 102 ILE A CA 1
ATOM 831 C C . ILE A 1 102 ? 9.703 -17.438 -1.294 1 96.56 102 ILE A C 1
ATOM 833 O O . ILE A 1 102 ? 10.148 -18.156 -2.189 1 96.56 102 ILE A O 1
ATOM 837 N N . ASN A 1 103 ? 9.367 -17.875 -0.124 1 97.5 103 ASN A N 1
ATOM 838 C CA . ASN A 1 103 ? 9.445 -19.297 0.184 1 97.5 103 ASN A CA 1
ATOM 839 C C . ASN A 1 103 ? 8.547 -20.125 -0.734 1 97.5 103 ASN A C 1
ATOM 841 O O . ASN A 1 103 ? 8.945 -21.188 -1.203 1 97.5 103 ASN A O 1
ATOM 845 N N . PHE A 1 104 ? 7.406 -19.656 -0.948 1 98 104 PHE A N 1
ATOM 846 C CA . PHE A 1 104 ? 6.469 -20.328 -1.838 1 98 104 PHE A CA 1
ATOM 847 C C . PHE A 1 104 ? 7.059 -20.469 -3.236 1 98 104 PHE A C 1
ATOM 849 O O . PHE A 1 104 ? 6.961 -21.531 -3.848 1 98 104 PHE A O 1
ATOM 856 N N . TYR A 1 105 ? 7.609 -19.406 -3.691 1 97.69 105 TYR A N 1
ATOM 857 C CA . TYR A 1 105 ? 8.258 -19.422 -4.996 1 97.69 105 TYR A CA 1
ATOM 858 C C . TYR A 1 105 ? 9.344 -20.5 -5.047 1 97.69 105 TYR A C 1
ATOM 860 O O . TYR A 1 105 ? 9.336 -21.359 -5.938 1 97.69 105 TYR A O 1
ATOM 868 N N . SER A 1 106 ? 10.148 -20.516 -4.043 1 97.19 106 SER A N 1
ATOM 869 C CA . SER A 1 106 ? 11.328 -21.375 -4.051 1 97.19 106 SER A CA 1
ATOM 870 C C . SER A 1 106 ? 10.953 -22.828 -3.777 1 97.19 106 SER A C 1
ATOM 872 O O . SER A 1 106 ? 11.523 -23.75 -4.367 1 97.19 106 SER A O 1
ATOM 874 N N . GLN A 1 107 ? 9.992 -23.047 -2.965 1 96.94 107 GLN A N 1
ATOM 875 C CA . GLN A 1 107 ? 9.703 -24.391 -2.482 1 96.94 107 GLN A CA 1
ATOM 876 C C . GLN A 1 107 ? 8.594 -25.047 -3.301 1 96.94 107 GLN A C 1
ATOM 878 O O . GLN A 1 107 ? 8.539 -26.266 -3.412 1 96.94 107 GLN A O 1
ATOM 883 N N . VAL A 1 108 ? 7.73 -24.281 -3.812 1 97.5 108 VAL A N 1
ATOM 884 C CA . VAL A 1 108 ? 6.547 -24.859 -4.438 1 97.5 108 VAL A CA 1
ATOM 885 C C . VAL A 1 108 ? 6.531 -24.516 -5.926 1 97.5 108 VAL A C 1
ATOM 887 O O . VAL A 1 108 ? 6.531 -25.406 -6.777 1 97.5 108 VAL A O 1
ATOM 890 N N . PHE A 1 109 ? 6.598 -23.328 -6.262 1 97.94 109 PHE A N 1
ATOM 891 C CA . PHE A 1 109 ? 6.395 -22.859 -7.633 1 97.94 109 PHE A CA 1
ATOM 892 C C . PHE A 1 109 ? 7.52 -23.344 -8.539 1 97.94 109 PHE A C 1
ATOM 894 O O . PHE A 1 109 ? 7.266 -23.875 -9.617 1 97.94 109 PHE A O 1
ATOM 901 N N . LEU A 1 110 ? 8.703 -23.109 -8.109 1 95.81 110 LEU A N 1
ATOM 902 C CA . LEU A 1 110 ? 9.867 -23.484 -8.906 1 95.81 110 LEU A CA 1
ATOM 903 C C . LEU A 1 110 ? 9.844 -24.969 -9.234 1 95.81 110 LEU A C 1
ATOM 905 O O . LEU A 1 110 ? 10.008 -25.359 -10.391 1 95.81 110 LEU A O 1
ATOM 909 N N . THR A 1 111 ? 9.562 -25.797 -8.281 1 94.81 111 THR A N 1
ATOM 910 C CA . THR A 1 111 ? 9.633 -27.25 -8.406 1 94.81 111 THR A CA 1
ATOM 911 C C . THR A 1 111 ? 8.453 -27.781 -9.219 1 94.81 111 THR A C 1
ATOM 913 O O . THR A 1 111 ? 8.625 -28.656 -10.07 1 94.81 111 THR A O 1
ATOM 916 N N . ASN A 1 112 ? 7.289 -27.219 -9 1 96.56 112 ASN A N 1
ATOM 917 C CA . ASN A 1 112 ? 6.09 -27.812 -9.578 1 96.56 112 ASN A CA 1
ATOM 918 C C . ASN A 1 112 ? 5.727 -27.172 -10.914 1 96.56 112 ASN A C 1
ATOM 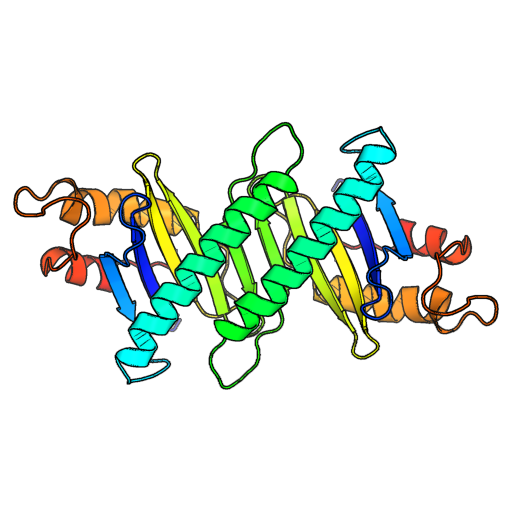920 O O . ASN A 1 112 ? 4.98 -27.75 -11.703 1 96.56 112 ASN A O 1
ATOM 924 N N . VAL A 1 113 ? 6.27 -25.938 -11.203 1 96.31 113 VAL A N 1
ATOM 925 C CA . VAL A 1 113 ? 5.832 -25.219 -12.398 1 96.31 113 VAL A CA 1
ATOM 926 C C . VAL A 1 113 ? 7.02 -24.984 -13.328 1 96.31 113 VAL A C 1
ATOM 928 O O . VAL A 1 113 ? 7.102 -25.578 -14.406 1 96.31 113 VAL A O 1
ATOM 931 N N . VAL A 1 114 ? 8.023 -24.281 -12.797 1 93.25 114 VAL A N 1
ATOM 932 C CA . VAL A 1 114 ? 9.141 -23.859 -13.648 1 93.25 114 VAL A CA 1
ATOM 933 C C . VAL A 1 114 ? 9.945 -25.078 -14.078 1 93.25 114 VAL A C 1
ATOM 935 O O . VAL A 1 114 ? 10.375 -25.172 -15.227 1 93.25 114 VAL A O 1
ATOM 938 N N . MET A 1 115 ? 10.062 -26.109 -13.203 1 93 115 MET A N 1
ATOM 939 C CA . MET A 1 115 ? 10.898 -27.266 -13.484 1 93 115 MET A CA 1
ATOM 940 C C . MET A 1 115 ? 10.062 -28.406 -14.07 1 93 115 MET A C 1
ATOM 942 O O . MET A 1 115 ? 10.594 -29.484 -14.359 1 93 115 MET A O 1
ATOM 946 N N . ASN A 1 116 ? 8.805 -28.234 -14.25 1 93.62 116 ASN A N 1
ATOM 947 C CA . ASN A 1 116 ? 7.934 -29.219 -14.883 1 93.62 116 ASN A CA 1
ATOM 948 C C . ASN A 1 116 ? 8.086 -29.188 -16.406 1 93.62 116 ASN A C 1
ATOM 950 O O . ASN A 1 116 ? 7.711 -28.219 -17.062 1 93.62 116 ASN A O 1
ATOM 954 N N . PRO A 1 117 ? 8.609 -30.234 -17.031 1 92.19 117 PRO A N 1
ATOM 955 C CA . PRO A 1 117 ? 8.852 -30.25 -18.469 1 92.19 117 PRO A CA 1
ATOM 956 C C . PRO A 1 117 ? 7.562 -30.156 -19.297 1 92.19 117 PRO A C 1
ATOM 958 O O . PRO A 1 117 ? 7.598 -29.781 -20.469 1 92.19 117 PRO A O 1
ATOM 961 N N . LEU A 1 118 ? 6.496 -30.531 -18.672 1 92.75 118 LEU A N 1
ATOM 962 C CA . LEU A 1 118 ? 5.227 -30.516 -19.391 1 92.75 118 LEU A CA 1
ATOM 963 C C . LEU A 1 118 ? 4.617 -29.109 -19.391 1 92.75 118 LEU A C 1
ATOM 965 O O . LEU A 1 118 ? 3.662 -28.859 -20.125 1 92.75 118 LEU A O 1
ATOM 969 N N . TYR A 1 119 ? 5.141 -28.188 -18.594 1 94.69 119 TYR A N 1
ATOM 970 C CA . TYR A 1 119 ? 4.594 -26.844 -18.516 1 94.69 119 TYR A CA 1
ATOM 971 C C . TYR A 1 119 ? 5.262 -25.922 -19.516 1 94.69 119 TYR A C 1
ATOM 973 O O . TYR A 1 119 ? 6.492 -25.875 -19.609 1 94.69 119 TYR A O 1
ATOM 981 N N . GLU A 1 120 ? 4.441 -25.25 -20.359 1 92.38 120 GLU A N 1
ATOM 982 C CA . GLU A 1 120 ? 4.922 -24.203 -21.25 1 92.38 120 GLU A CA 1
ATOM 983 C C . GLU A 1 120 ? 4.938 -22.844 -20.547 1 92.38 120 GLU A C 1
ATOM 985 O O . GLU A 1 120 ? 3.896 -22.359 -20.094 1 92.38 120 GLU A O 1
ATOM 990 N N . LEU A 1 121 ? 6.035 -22.203 -20.531 1 88.62 121 LEU A N 1
ATOM 991 C CA . LEU A 1 121 ? 6.219 -20.953 -19.812 1 88.62 121 LEU A CA 1
ATOM 992 C C . LEU A 1 121 ? 5.176 -19.922 -20.234 1 88.62 121 LEU A C 1
ATOM 994 O O . LEU A 1 121 ? 4.844 -19.828 -21.422 1 88.62 121 LEU A O 1
ATOM 998 N N . ASP A 1 122 ? 4.703 -19.172 -19.219 1 90.69 122 ASP A N 1
ATOM 999 C CA . ASP A 1 122 ? 3.816 -18.016 -19.406 1 90.69 122 ASP A CA 1
ATOM 1000 C C . ASP A 1 122 ? 2.459 -18.453 -19.953 1 90.69 122 ASP A C 1
ATOM 1002 O O . ASP A 1 122 ? 1.847 -17.75 -20.766 1 90.69 122 ASP A O 1
ATOM 1006 N N . THR A 1 123 ? 2.098 -19.719 -19.734 1 93.5 123 THR A N 1
ATOM 1007 C CA . THR A 1 123 ? 0.751 -20.188 -20.016 1 93.5 123 THR A CA 1
ATOM 1008 C C . THR A 1 123 ? -0.003 -20.484 -18.734 1 93.5 123 THR A C 1
ATOM 1010 O O . THR A 1 123 ? 0.582 -20.469 -17.641 1 93.5 123 THR A O 1
ATOM 1013 N N . GLN A 1 124 ? -1.245 -20.719 -18.906 1 95.62 124 GLN A N 1
ATOM 1014 C CA . GLN A 1 124 ? -2.062 -21.016 -17.734 1 95.62 124 GLN A CA 1
ATOM 1015 C C . GLN A 1 124 ? -1.505 -22.219 -16.969 1 95.62 124 GLN A C 1
ATOM 1017 O O . GLN A 1 124 ? -1.117 -23.219 -17.578 1 95.62 124 GLN A O 1
ATOM 1022 N N . ILE A 1 125 ? -1.489 -22.078 -15.68 1 96.94 125 ILE A N 1
ATOM 1023 C CA . ILE A 1 125 ? -0.978 -23.156 -14.828 1 96.94 125 ILE A CA 1
ATOM 1024 C C . ILE A 1 125 ? -2.117 -24.094 -14.445 1 96.94 125 ILE A C 1
ATOM 1026 O O . ILE A 1 125 ? -2.945 -23.766 -13.594 1 96.94 125 ILE A O 1
ATOM 1030 N N . LYS A 1 126 ? -2.08 -25.219 -15.078 1 94.62 126 LYS A N 1
ATOM 1031 C CA . LYS A 1 126 ? -3.072 -26.25 -14.805 1 94.62 126 LYS A CA 1
ATOM 1032 C C . LYS A 1 126 ? -2.406 -27.562 -14.375 1 94.62 126 LYS A C 1
ATOM 1034 O O . LYS A 1 126 ? -2.59 -28.594 -15.016 1 94.62 126 LYS A O 1
ATOM 1039 N N . ILE A 1 127 ? -1.605 -27.516 -13.414 1 95.56 127 ILE A N 1
ATOM 1040 C CA . ILE A 1 127 ? -0.849 -28.656 -12.914 1 95.56 127 ILE A CA 1
ATOM 1041 C C . ILE A 1 127 ? -1.433 -29.109 -11.578 1 95.56 127 ILE A C 1
ATOM 1043 O O . ILE A 1 127 ? -1.274 -28.438 -10.562 1 95.56 127 ILE A O 1
ATOM 1047 N N . PRO A 1 128 ? -2.086 -30.266 -11.516 1 95.19 128 PRO A N 1
ATOM 1048 C CA . PRO A 1 128 ? -2.752 -30.734 -10.297 1 95.19 128 PRO A CA 1
ATOM 1049 C C . PRO A 1 128 ? -1.808 -30.797 -9.102 1 95.19 128 PRO A C 1
ATOM 1051 O O . PRO A 1 128 ? -2.191 -30.438 -7.984 1 95.19 128 PRO A O 1
ATOM 1054 N N . ALA A 1 129 ? -0.611 -31.312 -9.344 1 94.88 129 ALA A N 1
ATOM 1055 C CA . ALA A 1 129 ? 0.364 -31.406 -8.258 1 94.88 129 ALA A CA 1
ATOM 1056 C C . ALA A 1 129 ? 0.621 -30.031 -7.652 1 94.88 129 ALA A C 1
ATOM 1058 O O . ALA A 1 129 ? 0.746 -29.891 -6.434 1 94.88 129 ALA A O 1
ATOM 1059 N N . PHE A 1 130 ? 0.72 -29 -8.477 1 97.38 130 PHE A N 1
ATOM 1060 C CA . PHE A 1 130 ? 0.923 -27.641 -8.016 1 97.38 130 PHE A CA 1
ATOM 1061 C C . PHE A 1 130 ? -0.257 -27.172 -7.168 1 97.38 130 PHE A C 1
ATOM 1063 O O . PHE A 1 130 ? -0.069 -26.594 -6.094 1 97.38 130 PHE A O 1
ATOM 1070 N N . GLU A 1 131 ? -1.411 -27.422 -7.59 1 95.69 131 GLU A N 1
ATOM 1071 C CA . GLU A 1 131 ? -2.619 -27.031 -6.859 1 95.69 131 GLU A CA 1
ATOM 1072 C C . GLU A 1 131 ? -2.637 -27.656 -5.461 1 95.69 131 GLU A C 1
ATOM 1074 O O . GLU A 1 131 ? -2.996 -26.984 -4.492 1 95.69 131 GLU A O 1
ATOM 1079 N N . THR A 1 132 ? -2.307 -28.922 -5.43 1 96.5 132 THR A N 1
ATOM 1080 C CA . THR A 1 132 ? -2.262 -29.625 -4.156 1 96.5 132 THR A CA 1
ATOM 1081 C C . THR A 1 132 ? -1.261 -28.969 -3.207 1 96.5 132 THR A C 1
ATOM 1083 O O . THR A 1 132 ? -1.548 -28.797 -2.023 1 96.5 132 THR A O 1
ATOM 1086 N N . GLU A 1 133 ? -0.074 -28.609 -3.75 1 96.69 133 GLU A N 1
ATOM 1087 C CA . GLU A 1 133 ? 0.961 -27.984 -2.922 1 96.69 133 GLU A CA 1
ATOM 1088 C C . GLU A 1 133 ? 0.548 -26.594 -2.463 1 96.69 133 GLU A C 1
ATOM 1090 O O . GLU A 1 133 ? 0.898 -26.172 -1.36 1 96.69 133 GLU A O 1
ATOM 1095 N N . VAL A 1 134 ? -0.216 -25.844 -3.309 1 96.44 134 VAL A N 1
ATOM 1096 C CA . VAL A 1 134 ? -0.734 -24.531 -2.936 1 96.44 134 VAL A CA 1
ATOM 1097 C C . VAL A 1 134 ? -1.671 -24.672 -1.736 1 96.44 134 VAL A C 1
ATOM 1099 O O . VAL A 1 134 ? -1.597 -23.875 -0.79 1 96.44 134 VAL A O 1
ATOM 1102 N N . GLU A 1 135 ? -2.467 -25.656 -1.737 1 94.25 135 GLU A N 1
ATOM 1103 C CA . GLU A 1 135 ? -3.432 -25.875 -0.666 1 94.25 135 GLU A CA 1
ATOM 1104 C C . GLU A 1 135 ? -2.73 -26.266 0.636 1 94.25 135 GLU A C 1
ATOM 1106 O O . GLU A 1 135 ? -3.193 -25.906 1.723 1 94.25 135 GLU A O 1
ATOM 1111 N N . LYS A 1 136 ? -1.634 -26.938 0.542 1 93.94 136 LYS A N 1
ATOM 1112 C CA . LYS A 1 136 ? -0.916 -27.438 1.711 1 93.94 136 LYS A CA 1
ATOM 1113 C C . LYS A 1 136 ? 0 -26.359 2.293 1 93.94 136 LYS A C 1
ATOM 1115 O O . LYS A 1 136 ? 0.376 -26.438 3.467 1 93.94 136 LYS A O 1
ATOM 1120 N N . PHE A 1 137 ? 0.379 -25.422 1.466 1 95.69 137 PHE A N 1
ATOM 1121 C CA . PHE A 1 137 ? 1.351 -24.422 1.893 1 95.69 137 PHE A CA 1
ATOM 1122 C C . PHE A 1 137 ? 0.737 -23.484 2.912 1 95.69 137 PHE A C 1
ATOM 1124 O O . PHE A 1 137 ? -0.345 -22.938 2.686 1 95.69 137 PHE A O 1
ATOM 1131 N N . ASP A 1 138 ? 1.404 -23.297 4.055 1 92.44 138 ASP A N 1
ATOM 1132 C CA . ASP A 1 138 ? 0.949 -22.391 5.102 1 92.44 138 ASP A CA 1
ATOM 1133 C C . ASP A 1 138 ? 1.505 -20.984 4.891 1 92.44 138 ASP A C 1
ATOM 1135 O O . ASP A 1 138 ? 2.645 -20.703 5.262 1 92.44 138 ASP A O 1
ATOM 1139 N N . PHE A 1 139 ? 0.7 -20.062 4.383 1 93.25 139 PHE A N 1
ATOM 1140 C CA . PHE A 1 139 ? 1.16 -18.719 4.082 1 93.25 139 PHE A CA 1
ATOM 1141 C C . PHE A 1 139 ? 1.224 -17.875 5.344 1 93.25 139 PHE A C 1
ATOM 1143 O O . PHE A 1 139 ? 2.018 -16.938 5.43 1 93.25 139 PHE A O 1
ATOM 1150 N N . ILE A 1 140 ? 0.326 -18.016 6.254 1 87.31 140 ILE A N 1
ATOM 1151 C CA . ILE A 1 140 ? 0.137 -17.062 7.348 1 87.31 140 ILE A CA 1
ATOM 1152 C C . ILE A 1 140 ? 0.783 -17.609 8.617 1 87.31 140 ILE A C 1
ATOM 1154 O O . ILE A 1 140 ? 1.411 -16.859 9.375 1 87.31 140 ILE A O 1
ATOM 1158 N N . ALA A 1 141 ? 0.5 -18.906 9.125 1 70.88 141 ALA A N 1
ATOM 1159 C CA . ALA A 1 141 ? 0.817 -19.469 10.43 1 70.88 141 ALA A CA 1
ATOM 1160 C C . ALA A 1 141 ? 2.326 -19.531 10.648 1 70.88 141 ALA A C 1
ATOM 1162 O O . ALA A 1 141 ? 2.785 -19.797 11.766 1 70.88 141 ALA A O 1
ATOM 1163 N N . ALA A 1 142 ? 3.383 -18.969 9.602 1 51.62 142 ALA A N 1
ATOM 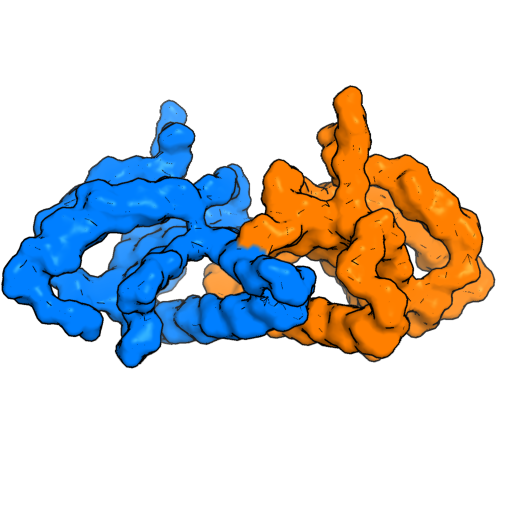1164 C CA . ALA A 1 142 ? 4.711 -19.359 10.07 1 51.62 142 ALA A CA 1
ATOM 1165 C C . ALA A 1 142 ? 5.117 -18.547 11.297 1 51.62 142 ALA A C 1
ATOM 1167 O O . ALA A 1 142 ? 4.723 -17.375 11.438 1 51.62 142 ALA A O 1
ATOM 1168 N N . MET B 1 1 ? 15.82 3.318 24.109 1 44.41 1 MET B N 1
ATOM 1169 C CA . MET B 1 1 ? 16.016 2.852 22.75 1 44.41 1 MET B CA 1
ATOM 1170 C C . MET B 1 1 ? 15.891 4 21.75 1 44.41 1 MET B C 1
ATOM 1172 O O . MET B 1 1 ? 15.172 4.965 22 1 44.41 1 MET B O 1
ATOM 1176 N N . PRO B 1 2 ? 16.812 4.191 20.938 1 54.81 2 PRO B N 1
ATOM 1177 C CA . PRO B 1 2 ? 16.844 5.402 20.125 1 54.81 2 PRO B CA 1
ATOM 1178 C C . PRO B 1 2 ? 15.555 5.629 19.344 1 54.81 2 PRO B C 1
ATOM 1180 O O . PRO B 1 2 ? 14.914 4.664 18.922 1 54.81 2 PRO B O 1
ATOM 1183 N N . LYS B 1 3 ? 14.914 6.684 19.594 1 69.31 3 LYS B N 1
ATOM 1184 C CA . LYS B 1 3 ? 13.648 7.094 19 1 69.31 3 LYS B CA 1
ATOM 1185 C C . LYS B 1 3 ? 13.727 7.09 17.484 1 69.31 3 LYS B C 1
ATOM 1187 O O . LYS B 1 3 ? 14.656 7.645 16.906 1 69.31 3 LYS B O 1
ATOM 1192 N N . ILE B 1 4 ? 13.086 6.133 16.766 1 77.94 4 ILE B N 1
ATOM 1193 C CA . ILE B 1 4 ? 13.039 6.16 15.297 1 77.94 4 ILE B CA 1
ATOM 1194 C C . ILE B 1 4 ? 12.211 7.352 14.828 1 77.94 4 ILE B C 1
ATOM 1196 O O . ILE B 1 4 ? 11.07 7.531 15.266 1 77.94 4 ILE B O 1
ATOM 1200 N N . GLU B 1 5 ? 12.883 8.211 14.203 1 87.06 5 GLU B N 1
ATOM 1201 C CA . GLU B 1 5 ? 12.195 9.375 13.641 1 87.06 5 GLU B CA 1
ATOM 1202 C C . GLU B 1 5 ? 11.617 9.07 12.266 1 87.06 5 GLU B C 1
ATOM 1204 O O . GLU B 1 5 ? 12.234 8.344 11.477 1 87.06 5 GLU B O 1
ATOM 1209 N N . PRO B 1 6 ? 10.453 9.586 12.055 1 93.12 6 PRO B N 1
ATOM 1210 C CA . PRO B 1 6 ? 9.938 9.453 10.695 1 93.12 6 PRO B CA 1
ATOM 1211 C C . PRO B 1 6 ? 10.781 10.219 9.672 1 93.12 6 PRO B C 1
ATOM 1213 O O . PRO B 1 6 ? 11.602 11.062 10.055 1 93.12 6 PRO B O 1
ATOM 1216 N N . TYR B 1 7 ? 10.648 9.852 8.469 1 90.81 7 TYR B N 1
ATOM 1217 C CA . TYR B 1 7 ? 11.32 10.594 7.402 1 90.81 7 TYR B CA 1
ATOM 1218 C C . TYR B 1 7 ? 10.656 11.945 7.176 1 90.81 7 TYR B C 1
ATOM 1220 O O . TYR B 1 7 ? 11.336 12.977 7.121 1 90.81 7 TYR B O 1
ATOM 1228 N N . SER B 1 8 ? 9.344 11.938 7.055 1 93.56 8 SER B N 1
ATOM 1229 C CA . SER B 1 8 ? 8.641 13.188 6.777 1 93.56 8 SER B CA 1
ATOM 1230 C C . SER B 1 8 ? 7.156 13.062 7.098 1 93.56 8 SER B C 1
ATOM 1232 O O . SER B 1 8 ? 6.621 11.961 7.168 1 93.56 8 SER B O 1
ATOM 1234 N N . LEU B 1 9 ? 6.555 14.195 7.336 1 96.56 9 LEU B N 1
ATOM 1235 C CA . LEU B 1 9 ? 5.113 14.359 7.496 1 96.56 9 LEU B CA 1
ATOM 1236 C C . LEU B 1 9 ? 4.566 15.359 6.484 1 96.56 9 LEU B C 1
ATOM 1238 O O . LEU B 1 9 ? 5.074 16.469 6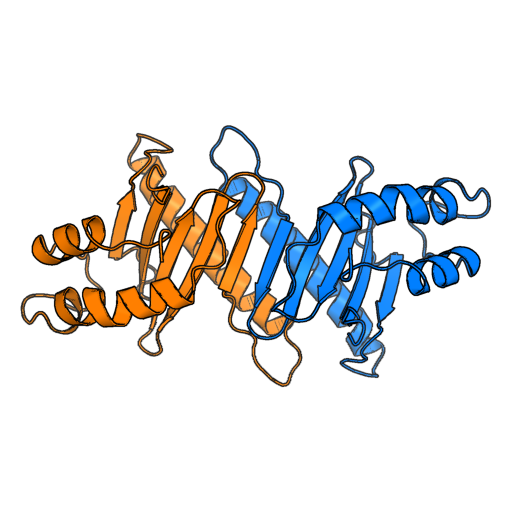.367 1 96.56 9 LEU B O 1
ATOM 1242 N N . LEU B 1 10 ? 3.633 14.891 5.738 1 96.38 10 LEU B N 1
ATOM 1243 C CA . LEU B 1 10 ? 2.971 15.773 4.781 1 96.38 10 LEU B CA 1
ATOM 1244 C C . LEU B 1 10 ? 1.472 15.844 5.055 1 96.38 10 LEU B C 1
ATOM 1246 O O . LEU B 1 10 ? 0.846 14.828 5.367 1 96.38 10 LEU B O 1
ATOM 1250 N N . ILE B 1 11 ? 0.91 16.984 4.922 1 97.56 11 ILE B N 1
ATOM 1251 C CA . ILE B 1 11 ? -0.523 17.203 5.082 1 97.56 11 ILE B CA 1
ATOM 1252 C C . ILE B 1 11 ? -1.09 17.859 3.83 1 97.56 11 ILE B C 1
ATOM 1254 O O . ILE B 1 11 ? -0.576 18.891 3.375 1 97.56 11 ILE B O 1
ATOM 1258 N N . TYR B 1 12 ? -2.127 17.234 3.297 1 96.69 12 TYR B N 1
ATOM 1259 C CA . TYR B 1 12 ? -2.783 17.75 2.102 1 96.69 12 TYR B CA 1
ATOM 1260 C C . TYR B 1 12 ? -4.242 18.094 2.383 1 96.69 12 TYR B C 1
ATOM 1262 O O . TYR B 1 12 ? -4.793 17.688 3.408 1 96.69 12 TYR B O 1
ATOM 1270 N N . SER B 1 13 ? -4.816 18.891 1.546 1 93.31 13 SER B N 1
ATOM 1271 C CA . SER B 1 13 ? -6.258 19.094 1.485 1 93.31 13 SER B CA 1
ATOM 1272 C C . SER B 1 13 ? -6.832 18.578 0.169 1 93.31 13 SER B C 1
ATOM 1274 O O . SER B 1 13 ? -6.32 18.906 -0.905 1 93.31 13 SER B O 1
ATOM 1276 N N . THR B 1 14 ? -7.91 17.75 0.267 1 87.69 14 THR B N 1
ATOM 1277 C CA . THR B 1 14 ? -8.555 17.25 -0.938 1 87.69 14 THR B CA 1
ATOM 1278 C C . THR B 1 14 ? -9.188 18.391 -1.734 1 87.69 14 THR B C 1
ATOM 1280 O O . THR B 1 14 ? -9.469 18.234 -2.926 1 87.69 14 THR B O 1
ATOM 1283 N N . ARG B 1 15 ? -9.375 19.5 -1.15 1 87.44 15 ARG B N 1
ATOM 1284 C CA . ARG B 1 15 ? -10.047 20.641 -1.785 1 87.44 15 ARG B CA 1
ATOM 1285 C C . ARG B 1 15 ? -9.094 21.375 -2.715 1 87.44 15 ARG B C 1
ATOM 1287 O O . ARG B 1 15 ? -9.484 21.797 -3.807 1 87.44 15 ARG B O 1
ATOM 1294 N N . THR B 1 16 ? -7.852 21.547 -2.387 1 87.25 16 THR B N 1
ATOM 1295 C CA . THR B 1 16 ? -6.926 22.359 -3.168 1 87.25 16 THR B CA 1
ATOM 1296 C C . THR B 1 16 ? -5.875 21.484 -3.844 1 87.25 16 THR B C 1
ATOM 1298 O O . THR B 1 16 ? -5.16 21.938 -4.738 1 87.25 16 THR B O 1
ATOM 1301 N N . THR B 1 17 ? -5.668 20.188 -3.459 1 85.44 17 THR B N 1
ATOM 1302 C CA . THR B 1 17 ? -4.66 19.25 -3.939 1 85.44 17 THR B CA 1
ATOM 1303 C C . THR B 1 17 ? -3.256 19.75 -3.627 1 85.44 17 THR B C 1
ATOM 1305 O O . THR B 1 17 ? -2.275 19.25 -4.184 1 85.44 17 THR B O 1
ATOM 1308 N N . ASP B 1 18 ? -3.219 20.781 -2.746 1 90.44 18 ASP B N 1
ATOM 1309 C CA . ASP B 1 18 ? -1.928 21.344 -2.359 1 90.44 18 ASP B CA 1
ATOM 1310 C C . ASP B 1 18 ? -1.407 20.703 -1.078 1 90.44 18 ASP B C 1
ATOM 1312 O O . ASP B 1 18 ? -2.193 20.281 -0.228 1 90.44 18 ASP B O 1
ATOM 1316 N N . CYS B 1 19 ? -0.052 20.625 -1.056 1 95.31 19 CYS B N 1
ATOM 1317 C CA . CYS B 1 19 ? 0.575 20.266 0.211 1 95.31 19 CYS B CA 1
ATOM 1318 C C . CYS B 1 19 ? 0.538 21.438 1.189 1 95.31 19 CYS B C 1
ATOM 1320 O O . CYS B 1 19 ? 1.16 22.469 0.951 1 95.31 19 CYS B O 1
ATOM 1322 N N . LEU B 1 20 ? -0.133 21.328 2.285 1 96.81 20 LEU B N 1
ATOM 1323 C CA . LEU B 1 20 ? -0.345 22.406 3.244 1 96.81 20 LEU B CA 1
ATOM 1324 C C . LEU B 1 20 ? 0.8 22.469 4.25 1 96.81 20 LEU B C 1
ATOM 1326 O O . LEU B 1 20 ? 1.03 23.516 4.863 1 96.81 20 LEU B O 1
ATOM 1330 N N . TYR B 1 21 ? 1.394 21.391 4.504 1 96.62 21 TYR B N 1
ATOM 1331 C CA . TYR B 1 21 ? 2.453 21.281 5.504 1 96.62 21 TYR B CA 1
ATOM 1332 C C . TYR B 1 21 ? 3.418 20.156 5.156 1 96.62 21 TYR B C 1
ATOM 1334 O O . TYR B 1 21 ? 2.994 19.062 4.762 1 96.62 21 TYR B O 1
ATOM 1342 N N . HIS B 1 22 ? 4.637 20.406 5.234 1 95.75 22 HIS B N 1
ATOM 1343 C CA . HIS B 1 22 ? 5.676 19.438 4.938 1 95.75 22 HIS B CA 1
ATOM 1344 C C . HIS B 1 22 ? 6.82 19.516 5.941 1 95.75 22 HIS B C 1
ATOM 1346 O O . HIS B 1 22 ? 7.598 20.469 5.918 1 95.75 22 HIS B O 1
ATOM 1352 N N . LYS B 1 23 ? 6.855 18.562 6.828 1 94.06 23 LYS B N 1
ATOM 1353 C CA . LYS B 1 23 ? 7.945 18.438 7.789 1 94.06 23 LYS B CA 1
ATOM 1354 C C . LYS B 1 23 ? 8.898 17.312 7.406 1 94.06 23 LYS B C 1
ATOM 1356 O O . LYS B 1 23 ? 8.469 16.156 7.234 1 94.06 23 LYS B O 1
ATOM 1361 N N . GLU B 1 24 ? 10.148 17.578 7.27 1 91.25 24 GLU B N 1
ATOM 1362 C CA . GLU B 1 24 ? 11.164 16.578 6.934 1 91.25 24 GLU B CA 1
ATOM 1363 C C . GLU B 1 24 ? 12.172 16.406 8.07 1 91.25 24 GLU B C 1
ATOM 1365 O O . GLU B 1 24 ? 12.844 17.375 8.453 1 91.25 24 GLU B O 1
ATOM 1370 N N . TRP B 1 25 ? 12.234 15.266 8.688 1 89.81 25 TRP B N 1
ATOM 1371 C CA . TRP B 1 25 ? 13.219 14.984 9.719 1 89.81 25 TRP B CA 1
ATOM 1372 C C . TRP B 1 25 ? 14.523 14.469 9.109 1 89.81 25 TRP B C 1
ATOM 1374 O O . TRP B 1 25 ? 15.609 14.734 9.633 1 89.81 25 TRP B O 1
ATOM 1384 N N . GLN B 1 26 ? 14.406 13.648 8.172 1 78.19 26 GLN B N 1
ATOM 1385 C CA . GLN B 1 26 ? 15.57 13.125 7.469 1 78.19 26 GLN B CA 1
ATOM 1386 C C . GLN B 1 26 ? 15.562 13.547 6.004 1 78.19 26 GLN B C 1
ATOM 1388 O O . GLN B 1 26 ? 14.625 13.227 5.266 1 78.19 26 GLN B O 1
ATOM 1393 N N . ALA B 1 27 ? 16.406 14.648 5.832 1 61.62 27 ALA B N 1
ATOM 1394 C CA . ALA B 1 27 ? 16.453 15.227 4.492 1 61.62 27 ALA B CA 1
ATOM 1395 C C . ALA B 1 27 ? 16.797 14.164 3.447 1 61.62 27 ALA B C 1
ATOM 1397 O O . ALA B 1 27 ? 17.812 13.469 3.564 1 61.62 27 ALA B O 1
ATOM 1398 N N . GLN B 1 28 ? 15.883 13.586 2.877 1 55.5 28 GLN B N 1
ATOM 1399 C CA . GLN B 1 28 ? 16.297 12.703 1.794 1 55.5 28 GLN B CA 1
ATOM 1400 C C . GLN B 1 28 ? 16.844 13.508 0.612 1 55.5 28 GLN B C 1
ATOM 1402 O O . GLN B 1 28 ? 17.719 13.031 -0.122 1 55.5 28 GLN B O 1
ATOM 1407 N N . GLN B 1 29 ? 16.328 14.578 0.191 1 53.91 29 GLN B N 1
ATOM 1408 C CA . GLN B 1 29 ? 16.891 15.352 -0.915 1 53.91 29 GLN B CA 1
ATOM 1409 C C . GLN B 1 29 ? 16.812 16.844 -0.625 1 53.91 29 GLN B C 1
ATOM 1411 O O . GLN B 1 29 ? 15.852 17.328 -0.019 1 53.91 29 GLN B O 1
ATOM 1416 N N . ALA B 1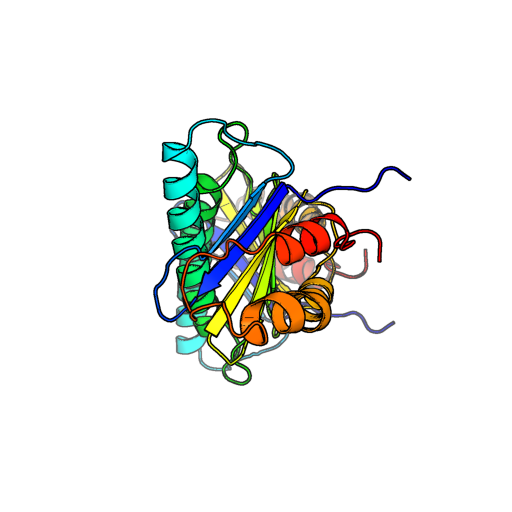 30 ? 17.969 17.562 -0.626 1 51.12 30 ALA B N 1
ATOM 1417 C CA . ALA B 1 30 ? 18.266 18.953 -0.3 1 51.12 30 ALA B CA 1
ATOM 1418 C C . ALA B 1 30 ? 17.438 19.906 -1.153 1 51.12 30 ALA B C 1
ATOM 1420 O O . ALA B 1 30 ? 17.125 21.031 -0.726 1 51.12 30 ALA B O 1
ATOM 1421 N N . ASP B 1 31 ? 17.297 19.75 -2.42 1 56.97 31 ASP B N 1
ATOM 1422 C CA . ASP B 1 31 ? 16.906 20.859 -3.281 1 56.97 31 ASP B CA 1
ATOM 1423 C C . ASP B 1 31 ? 15.398 21.062 -3.291 1 56.97 31 ASP B C 1
ATOM 1425 O O . ASP B 1 31 ? 14.641 20.094 -3.357 1 56.97 31 ASP B O 1
ATOM 1429 N N . THR B 1 32 ? 14.898 22.266 -3.076 1 55.59 32 THR B N 1
ATOM 1430 C CA . THR B 1 32 ? 13.5 22.688 -3.008 1 55.59 32 THR B CA 1
ATOM 1431 C C . THR B 1 32 ? 12.711 22.141 -4.195 1 55.59 32 THR B C 1
ATOM 1433 O O . THR B 1 32 ? 11.57 21.703 -4.039 1 55.59 32 THR B O 1
ATOM 1436 N N . ALA B 1 33 ? 13.172 22.328 -5.484 1 58.44 33 ALA B N 1
ATOM 1437 C CA . ALA B 1 33 ? 12.516 21.812 -6.688 1 58.44 33 ALA B CA 1
ATOM 1438 C C . ALA B 1 33 ? 12.219 20.328 -6.566 1 58.44 33 ALA B C 1
ATOM 1440 O O . ALA B 1 33 ? 11.141 19.859 -6.957 1 58.44 33 ALA B O 1
ATOM 1441 N N . THR B 1 34 ? 13.016 19.859 -5.809 1 73.88 34 THR B N 1
ATOM 1442 C CA . THR B 1 34 ? 12.898 18.422 -5.637 1 73.88 34 THR B CA 1
ATOM 1443 C C . THR B 1 34 ? 11.828 18.078 -4.602 1 73.88 34 THR B C 1
ATOM 1445 O O . THR B 1 34 ? 11.086 17.109 -4.762 1 73.88 34 THR B O 1
ATOM 1448 N N . ARG B 1 35 ? 11.602 19.188 -3.777 1 82.06 35 ARG B N 1
ATOM 1449 C CA . ARG B 1 35 ? 10.617 18.969 -2.719 1 82.06 35 ARG B CA 1
ATOM 1450 C C . ARG B 1 35 ? 9.195 19.062 -3.262 1 82.06 35 ARG B C 1
ATOM 1452 O O . ARG B 1 35 ? 8.367 18.188 -2.982 1 82.06 35 ARG B O 1
ATOM 1459 N N . GLU B 1 36 ? 8.93 20.141 -4.066 1 85.38 36 GLU B N 1
ATOM 1460 C CA . GLU B 1 36 ? 7.613 20.344 -4.668 1 85.38 36 GLU B CA 1
ATOM 1461 C C . GLU B 1 36 ? 7.258 19.172 -5.594 1 85.38 36 GLU B C 1
ATOM 1463 O O . GLU B 1 36 ? 6.109 18.734 -5.633 1 85.38 36 GLU B O 1
ATOM 1468 N N . ASP B 1 37 ? 8.203 18.781 -6.293 1 84.12 37 ASP B N 1
ATOM 1469 C CA . ASP B 1 37 ? 7.996 17.641 -7.191 1 84.12 37 ASP B CA 1
ATOM 1470 C C . ASP B 1 37 ? 7.633 16.391 -6.41 1 84.12 37 ASP B C 1
ATOM 1472 O O . ASP B 1 37 ? 6.742 15.633 -6.812 1 84.12 37 ASP B O 1
ATOM 1476 N N . ARG B 1 38 ? 8.258 16.25 -5.312 1 83.06 38 ARG B N 1
ATOM 1477 C CA . ARG B 1 38 ? 7.988 15.07 -4.48 1 83.06 38 ARG B CA 1
ATOM 1478 C C . ARG B 1 38 ? 6.582 15.133 -3.893 1 83.06 38 ARG B C 1
ATOM 1480 O O . ARG B 1 38 ? 5.879 14.117 -3.848 1 83.06 38 ARG B O 1
ATOM 1487 N N . GLU B 1 39 ? 6.25 16.359 -3.525 1 90.5 39 GLU B N 1
ATOM 1488 C CA . GLU B 1 39 ? 4.906 16.562 -2.984 1 90.5 39 GLU B CA 1
ATOM 1489 C C . GLU B 1 39 ? 3.838 16.219 -4.016 1 90.5 39 GLU B C 1
ATOM 1491 O O . GLU B 1 39 ? 2.85 15.547 -3.693 1 90.5 39 GLU B O 1
ATOM 1496 N N . ARG B 1 40 ? 4.125 16.625 -5.117 1 88.06 40 ARG B N 1
ATOM 1497 C CA . ARG B 1 40 ? 3.178 16.375 -6.203 1 88.06 40 ARG B CA 1
ATOM 1498 C C . ARG B 1 40 ? 3.127 14.891 -6.555 1 88.06 40 ARG B C 1
ATOM 1500 O O . ARG B 1 40 ? 2.049 14.336 -6.781 1 88.06 40 ARG B O 1
ATOM 1507 N N . LEU B 1 41 ? 4.234 14.336 -6.617 1 84.56 41 LEU B N 1
ATOM 1508 C CA . LEU B 1 41 ? 4.309 12.906 -6.918 1 84.56 41 LEU B CA 1
ATOM 1509 C C . LEU B 1 41 ? 3.578 12.086 -5.859 1 84.56 41 LEU B C 1
ATOM 1511 O O . LEU B 1 41 ? 2.844 11.156 -6.188 1 84.56 41 LEU B O 1
ATOM 1515 N N . LEU B 1 42 ? 3.848 12.461 -4.672 1 88.88 42 LEU B N 1
ATOM 1516 C CA . LEU B 1 42 ? 3.203 11.75 -3.57 1 88.88 42 LEU B CA 1
ATOM 1517 C C . LEU B 1 42 ? 1.687 11.906 -3.643 1 88.88 42 LEU B C 1
ATOM 1519 O O . LEU B 1 42 ? 0.952 10.93 -3.451 1 88.88 42 LEU B O 1
ATOM 1523 N N . PHE B 1 43 ? 1.285 13.125 -3.934 1 89.88 43 PHE B N 1
ATOM 1524 C CA . PHE B 1 43 ? -0.151 13.344 -4.059 1 89.88 43 PHE B CA 1
ATOM 1525 C C . PHE B 1 43 ? -0.734 12.477 -5.172 1 89.88 43 PHE B C 1
ATOM 1527 O O . PHE B 1 43 ? -1.811 11.898 -5.016 1 89.88 43 PHE B O 1
ATOM 1534 N N . GLY B 1 44 ? -0.129 12.43 -6.203 1 86.12 44 GLY B N 1
ATOM 1535 C CA . GLY B 1 44 ? -0.555 11.578 -7.301 1 86.12 44 GLY B CA 1
ATOM 1536 C C . GLY B 1 44 ? -0.641 10.109 -6.918 1 86.12 44 GLY B C 1
ATOM 1537 O O . GLY B 1 44 ? -1.582 9.422 -7.309 1 86.12 44 GLY B O 1
ATOM 1538 N N . LEU B 1 45 ? 0.356 9.648 -6.215 1 85.44 45 LEU B N 1
ATOM 1539 C CA . LEU B 1 45 ? 0.353 8.281 -5.723 1 85.44 45 LEU B CA 1
ATOM 1540 C C . LEU B 1 45 ? -0.877 8.016 -4.859 1 85.44 45 LEU B C 1
ATOM 1542 O O . LEU B 1 45 ? -1.568 7.012 -5.047 1 85.44 45 LEU B O 1
ATOM 1546 N N . LEU B 1 46 ? -1.158 8.93 -3.99 1 87.81 46 LEU B N 1
ATOM 1547 C CA . LEU B 1 46 ? -2.297 8.781 -3.09 1 87.81 46 LEU B CA 1
ATOM 1548 C C . LEU B 1 46 ? -3.604 8.719 -3.873 1 87.81 46 LEU B C 1
ATOM 1550 O O . LEU B 1 46 ? -4.473 7.898 -3.578 1 87.81 46 LEU B O 1
ATOM 1554 N N . PHE B 1 47 ? -3.658 9.57 -4.766 1 83.69 47 PHE B N 1
ATOM 1555 C CA . PHE B 1 47 ? -4.863 9.641 -5.582 1 83.69 47 PHE B CA 1
ATOM 1556 C C . PHE B 1 47 ? -5.07 8.336 -6.352 1 83.69 47 PHE B C 1
ATOM 1558 O O . PHE B 1 47 ? -6.176 7.789 -6.371 1 83.69 47 PHE B O 1
ATOM 1565 N N . SER B 1 48 ? -4.035 7.898 -6.969 1 79.56 48 SER B N 1
ATOM 1566 C CA . SER B 1 48 ? -4.109 6.668 -7.75 1 79.56 48 SER B CA 1
ATOM 1567 C C . SER B 1 48 ? -4.434 5.469 -6.859 1 79.56 48 SER B C 1
ATOM 1569 O O . SER B 1 48 ? -5.238 4.613 -7.234 1 79.56 48 SER B O 1
ATOM 1571 N N . LEU B 1 49 ? -3.875 5.352 -5.684 1 82.38 49 LEU B N 1
ATOM 1572 C CA . LEU B 1 49 ? -4.09 4.258 -4.742 1 82.38 49 LEU B CA 1
ATOM 1573 C C . LEU B 1 49 ? -5.535 4.242 -4.254 1 82.38 49 LEU B C 1
ATOM 1575 O O . LEU B 1 49 ? -6.164 3.182 -4.199 1 82.38 49 LEU B O 1
ATOM 1579 N N . ARG B 1 50 ? -6.008 5.395 -3.908 1 79.12 50 ARG B N 1
ATOM 1580 C CA . ARG B 1 50 ? -7.387 5.496 -3.443 1 79.12 50 ARG B CA 1
ATOM 1581 C C . ARG B 1 50 ? -8.359 5.027 -4.52 1 79.12 50 ARG B C 1
ATOM 1583 O O . ARG B 1 50 ? -9.328 4.316 -4.223 1 79.12 50 ARG B O 1
ATOM 1590 N N . ARG B 1 51 ? -8.078 5.375 -5.699 1 74.94 51 ARG B N 1
ATOM 1591 C CA . ARG B 1 51 ? -8.945 5.016 -6.816 1 74.94 51 ARG B CA 1
ATOM 1592 C C . ARG B 1 51 ? -8.891 3.516 -7.09 1 74.94 51 ARG B C 1
ATOM 1594 O O . ARG B 1 51 ? -9.93 2.865 -7.227 1 74.94 51 ARG B O 1
ATOM 1601 N N . THR B 1 52 ? -7.699 2.969 -7.125 1 72.88 52 THR B N 1
ATOM 1602 C CA . THR B 1 52 ? -7.512 1.57 -7.5 1 72.88 52 THR B CA 1
ATOM 1603 C C . THR B 1 52 ? -7.922 0.647 -6.355 1 72.88 52 THR B C 1
ATOM 1605 O O . THR B 1 52 ? -8.531 -0.401 -6.582 1 72.88 52 THR B O 1
ATOM 1608 N N . ALA B 1 53 ? -7.512 1.058 -5.188 1 72.94 53 ALA B N 1
ATOM 1609 C CA . ALA B 1 53 ? -7.867 0.252 -4.02 1 72.94 53 ALA B CA 1
ATOM 1610 C C . ALA B 1 53 ? -9.383 0.15 -3.863 1 72.94 53 ALA B C 1
ATOM 1612 O O . ALA B 1 53 ? -9.898 -0.901 -3.482 1 72.94 53 ALA B O 1
ATOM 1613 N N . LEU B 1 54 ? -10.117 1.211 -4.176 1 69.88 54 LEU B N 1
ATOM 1614 C CA . LEU B 1 54 ? -11.57 1.222 -4.109 1 69.88 54 LEU B CA 1
ATOM 1615 C C . LEU B 1 54 ? -12.172 0.24 -5.109 1 69.88 54 LEU B C 1
ATOM 1617 O O . LEU B 1 54 ? -13.156 -0.438 -4.809 1 69.88 54 LEU B O 1
ATOM 1621 N N . LYS B 1 55 ? -11.508 0.166 -6.184 1 72.81 55 LYS B N 1
ATOM 1622 C CA . LYS B 1 55 ? -12.039 -0.699 -7.234 1 72.81 55 LYS B CA 1
ATOM 1623 C C . LYS B 1 55 ? -11.805 -2.17 -6.902 1 72.81 55 LYS B C 1
ATOM 1625 O O . LYS B 1 55 ? -12.57 -3.037 -7.324 1 72.81 55 LYS B O 1
ATOM 1630 N N . MET B 1 56 ? -10.727 -2.42 -6.141 1 73 56 MET B N 1
ATOM 1631 C CA . MET B 1 56 ? -10.352 -3.793 -5.816 1 73 56 MET B CA 1
ATOM 1632 C C . MET B 1 56 ? -11.078 -4.277 -4.566 1 73 56 MET B C 1
ATOM 1634 O O . MET B 1 56 ? -11.188 -5.48 -4.332 1 73 56 MET B O 1
ATOM 1638 N N . SER B 1 57 ? -11.492 -3.318 -3.73 1 64.69 57 SER B N 1
ATOM 1639 C CA . SER B 1 57 ? -12.141 -3.684 -2.475 1 64.69 57 SER B CA 1
ATOM 1640 C C . SER B 1 57 ? -13.469 -4.391 -2.723 1 64.69 57 SER B C 1
ATOM 1642 O O . SER B 1 57 ? -14.164 -4.094 -3.697 1 64.69 57 SER B O 1
ATOM 1644 N N . PRO B 1 58 ? -13.586 -5.48 -2.031 1 57.5 58 PRO B N 1
ATOM 1645 C CA . PRO B 1 58 ? -14.891 -6.133 -2.152 1 57.5 58 PRO B CA 1
ATOM 1646 C C . PRO B 1 58 ? -16.062 -5.16 -1.98 1 57.5 58 PRO B C 1
ATOM 1648 O O . PRO B 1 58 ? -15.906 -4.117 -1.336 1 57.5 58 PRO B O 1
ATOM 1651 N N . GLN B 1 59 ? -17 -5.195 -2.902 1 55.22 59 GLN B N 1
ATOM 1652 C CA . GLN B 1 59 ? -18.188 -4.367 -3.029 1 55.22 59 GLN B CA 1
ATOM 1653 C C . GLN B 1 59 ? -18.719 -3.957 -1.658 1 55.22 59 GLN B C 1
ATOM 1655 O O . GLN B 1 59 ? -19.312 -2.883 -1.511 1 55.22 59 GLN B O 1
ATOM 1660 N N . SER B 1 60 ? -18.516 -4.617 -0.658 1 51.56 60 SER B N 1
ATOM 1661 C CA . SER B 1 60 ? -19.25 -4.316 0.565 1 51.56 60 SER B CA 1
ATOM 1662 C C . SER B 1 60 ? -18.547 -3.238 1.382 1 51.56 60 SER B C 1
ATOM 1664 O O . SER B 1 60 ? -19.156 -2.613 2.252 1 51.56 60 SER B O 1
ATOM 1666 N N . LYS B 1 61 ? -17.406 -3.008 1.293 1 53.91 61 LYS B N 1
ATOM 1667 C CA . LYS B 1 61 ? -16.828 -1.948 2.113 1 53.91 61 LYS B CA 1
ATOM 1668 C C . LYS B 1 61 ? -15.68 -1.253 1.382 1 53.91 61 LYS B C 1
ATOM 1670 O O . LYS B 1 61 ? -14.68 -1.887 1.039 1 53.91 61 LYS B O 1
ATOM 1675 N N . PRO B 1 62 ? -16.188 -0.135 0.766 1 53.5 62 PRO B N 1
ATOM 1676 C CA . PRO B 1 62 ? -15.062 0.59 0.171 1 53.5 62 PRO B CA 1
ATOM 1677 C C . PRO B 1 62 ? -13.828 0.605 1.069 1 53.5 62 PRO B C 1
ATOM 1679 O O . PRO B 1 62 ? -13.922 0.974 2.244 1 53.5 62 PRO B O 1
ATOM 1682 N N . GLY B 1 63 ? -12.812 -0.18 0.863 1 62.28 63 GLY B N 1
ATOM 1683 C CA . GLY B 1 63 ? -11.648 -0.287 1.732 1 62.28 63 GLY B CA 1
ATOM 1684 C C . GLY B 1 63 ? -10.805 0.973 1.759 1 62.28 63 GLY B C 1
ATOM 1685 O O . GLY B 1 63 ? -10.625 1.626 0.73 1 62.28 63 GLY B O 1
ATOM 1686 N N . MET B 1 64 ? -10.68 1.589 3 1 78.94 64 MET B N 1
ATOM 1687 C CA . MET B 1 64 ? -9.781 2.721 3.199 1 78.94 64 MET B CA 1
ATOM 1688 C C . MET B 1 64 ? -8.328 2.254 3.254 1 78.94 64 MET B C 1
ATOM 1690 O O . MET B 1 64 ? -7.996 1.324 3.99 1 78.94 64 MET B O 1
ATOM 1694 N N . PHE B 1 65 ? -7.562 2.791 2.369 1 88.5 65 PHE B N 1
ATOM 1695 C CA . PHE B 1 65 ? -6.125 2.549 2.305 1 88.5 65 PHE B CA 1
ATOM 1696 C C . PHE B 1 65 ? -5.434 3.037 3.572 1 88.5 65 PHE B C 1
ATOM 1698 O O . PHE B 1 65 ? -5.762 4.109 4.09 1 88.5 65 PHE B O 1
ATOM 1705 N N . SER B 1 66 ? -4.527 2.207 4.148 1 91.44 66 SER B N 1
ATOM 1706 C CA . SER B 1 66 ? -3.898 2.609 5.402 1 91.44 66 SER B CA 1
ATOM 1707 C C . SER B 1 66 ? -2.391 2.771 5.242 1 91.44 66 SER B C 1
ATOM 1709 O O . SER B 1 66 ? -1.809 3.744 5.727 1 91.44 66 SER B O 1
ATOM 1711 N N . ASN B 1 67 ? -1.784 1.851 4.609 1 93.5 67 ASN B N 1
ATOM 1712 C CA . ASN B 1 67 ? -0.34 1.999 4.461 1 93.5 67 ASN B CA 1
ATOM 1713 C C . ASN B 1 67 ? 0.189 1.187 3.283 1 93.5 67 ASN B C 1
ATOM 1715 O O . ASN B 1 67 ? -0.487 0.278 2.797 1 93.5 67 ASN B O 1
ATOM 1719 N N . LEU B 1 68 ? 1.278 1.564 2.832 1 93 68 LEU B N 1
ATOM 1720 C CA . LEU B 1 68 ? 2.061 0.958 1.761 1 93 68 LEU B CA 1
ATOM 1721 C C . LEU B 1 68 ? 3.51 0.762 2.188 1 93 68 LEU B C 1
ATOM 1723 O O . LEU B 1 68 ? 4.141 1.689 2.699 1 93 68 LEU B O 1
ATOM 1727 N N . THR B 1 69 ? 4 -0.47 1.954 1 92.75 69 THR B N 1
ATOM 1728 C CA . THR B 1 69 ? 5.367 -0.753 2.379 1 92.75 69 THR B CA 1
ATOM 1729 C C . THR B 1 69 ? 6.258 -1.045 1.177 1 92.75 69 THR B C 1
ATOM 1731 O O . THR B 1 69 ? 5.898 -1.842 0.308 1 92.75 69 THR B O 1
ATOM 1734 N N . THR B 1 70 ? 7.348 -0.391 1.104 1 90.5 70 THR B N 1
ATOM 1735 C CA . THR B 1 70 ? 8.414 -0.65 0.145 1 90.5 70 THR B CA 1
ATOM 1736 C C . THR B 1 70 ? 9.711 -1.016 0.864 1 90.5 70 THR B C 1
ATOM 1738 O O . THR B 1 70 ? 9.766 -1.03 2.096 1 90.5 70 THR B O 1
ATOM 1741 N N . SER B 1 71 ? 10.734 -1.397 0.079 1 87.38 71 SER B N 1
ATOM 1742 C CA . SER B 1 71 ? 12.031 -1.706 0.682 1 87.38 71 SER B CA 1
ATOM 1743 C C . SER B 1 71 ? 12.672 -0.459 1.279 1 87.38 71 SER B C 1
ATOM 1745 O O . SER B 1 71 ? 13.516 -0.558 2.172 1 87.38 71 SER B O 1
ATOM 1747 N N . GLY B 1 72 ? 12.266 0.725 0.912 1 85.75 72 GLY B N 1
ATOM 1748 C CA . GLY B 1 72 ? 12.914 1.957 1.321 1 85.75 72 GLY B CA 1
ATOM 1749 C C . GLY B 1 72 ? 12.125 2.742 2.35 1 85.75 72 GLY B C 1
ATOM 1750 O O . GLY B 1 72 ? 12.703 3.451 3.178 1 85.75 72 GLY B O 1
ATOM 1751 N N . TYR B 1 73 ? 10.82 2.58 2.279 1 89.12 73 TYR B N 1
ATOM 1752 C CA . TYR B 1 73 ? 10 3.359 3.197 1 89.12 73 TYR B CA 1
ATOM 1753 C C . TYR B 1 73 ? 8.625 2.727 3.373 1 89.12 73 TYR B C 1
ATOM 1755 O O . TYR B 1 73 ? 8.227 1.859 2.59 1 89.12 73 TYR B O 1
ATOM 1763 N N . LYS B 1 74 ? 8.031 3.129 4.363 1 93.06 74 LYS B N 1
ATOM 1764 C CA . LYS B 1 74 ? 6.613 2.846 4.594 1 93.06 74 LYS B CA 1
ATOM 1765 C C . LYS B 1 74 ? 5.793 4.133 4.613 1 93.06 74 LYS B C 1
ATOM 1767 O O . LYS B 1 74 ? 6.168 5.105 5.27 1 93.06 74 LYS B O 1
ATOM 1772 N N . LEU B 1 75 ? 4.789 4.098 3.842 1 93.5 75 LEU B N 1
ATOM 1773 C CA . LEU B 1 75 ? 3.863 5.223 3.762 1 93.5 75 LEU B CA 1
ATOM 1774 C C . LEU B 1 75 ? 2.604 4.949 4.578 1 93.5 75 LEU B C 1
ATOM 1776 O O . LEU B 1 75 ? 1.932 3.936 4.375 1 93.5 75 LEU B O 1
ATOM 1780 N N . HIS B 1 76 ? 2.316 5.777 5.551 1 96 76 HIS B N 1
ATOM 1781 C CA . HIS B 1 76 ? 1.104 5.703 6.359 1 96 76 HIS B CA 1
ATOM 1782 C C . HIS B 1 76 ? 0.126 6.812 5.984 1 96 76 HIS B C 1
ATOM 1784 O O . HIS B 1 76 ? 0.529 7.961 5.781 1 96 76 HIS B O 1
ATOM 1790 N N . PHE B 1 77 ? -1.116 6.426 5.953 1 95.81 77 PHE B N 1
ATOM 1791 C CA . PHE B 1 77 ? -2.09 7.352 5.395 1 95.81 77 PHE B CA 1
ATOM 1792 C C . PHE B 1 77 ? -3.326 7.441 6.281 1 95.81 77 PHE B C 1
ATOM 1794 O O . PHE B 1 77 ? -3.795 6.43 6.805 1 95.81 77 PHE B O 1
ATOM 1801 N N . TYR B 1 78 ? -3.906 8.664 6.438 1 95.75 78 TYR B N 1
ATOM 1802 C CA . TYR B 1 78 ? -5.176 8.906 7.109 1 95.75 78 TYR B CA 1
ATOM 1803 C C . TYR B 1 78 ? -5.902 10.094 6.484 1 95.75 78 TYR B C 1
ATOM 1805 O O . TYR B 1 78 ? -5.32 11.172 6.316 1 95.75 78 TYR B O 1
ATOM 1813 N N . GLN B 1 79 ? -7.117 9.859 6.094 1 93.69 79 GLN B N 1
ATOM 1814 C CA . GLN B 1 79 ? -7.938 10.922 5.531 1 93.69 79 GLN B CA 1
ATOM 1815 C C . GLN B 1 79 ? -9.133 11.234 6.43 1 93.69 79 GLN B C 1
ATOM 1817 O O . GLN B 1 79 ? -9.867 10.328 6.82 1 93.69 79 GLN B O 1
ATOM 1822 N N . THR B 1 80 ? -9.352 12.492 6.719 1 93.94 80 THR B N 1
ATOM 1823 C CA . THR B 1 80 ? -10.477 12.906 7.559 1 93.94 80 THR B CA 1
ATOM 1824 C C . THR B 1 80 ? -11.734 13.102 6.719 1 93.94 80 THR B C 1
ATOM 1826 O O . THR B 1 80 ? -11.656 13.195 5.492 1 93.94 80 THR B O 1
ATOM 1829 N N . SER B 1 81 ? -12.82 1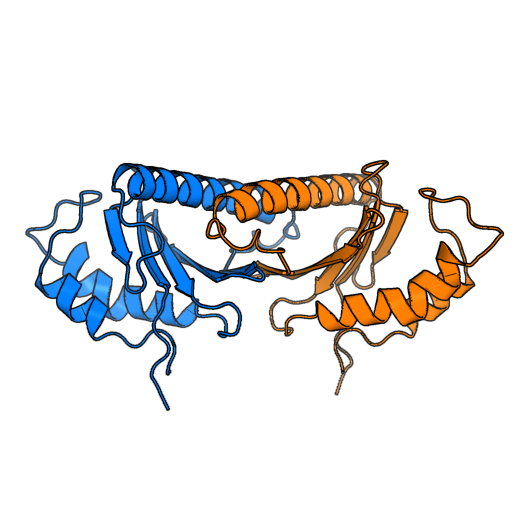3.164 7.359 1 91.44 81 SER B N 1
ATOM 1830 C CA . SER B 1 81 ? -14.094 13.406 6.691 1 91.44 81 SER B CA 1
ATOM 1831 C C . SER B 1 81 ? -14.125 14.797 6.059 1 91.44 81 SER B C 1
ATOM 1833 O O . SER B 1 81 ? -14.82 15.016 5.062 1 91.44 81 SER B O 1
ATOM 1835 N N . THR B 1 82 ? -13.344 15.766 6.59 1 89.5 82 THR B N 1
ATOM 1836 C CA . THR B 1 82 ? -13.336 17.141 6.09 1 89.5 82 THR B CA 1
ATOM 1837 C C . THR B 1 82 ? -12.375 17.281 4.91 1 89.5 82 THR B C 1
ATOM 1839 O O . THR B 1 82 ? -12.266 18.359 4.324 1 89.5 82 THR 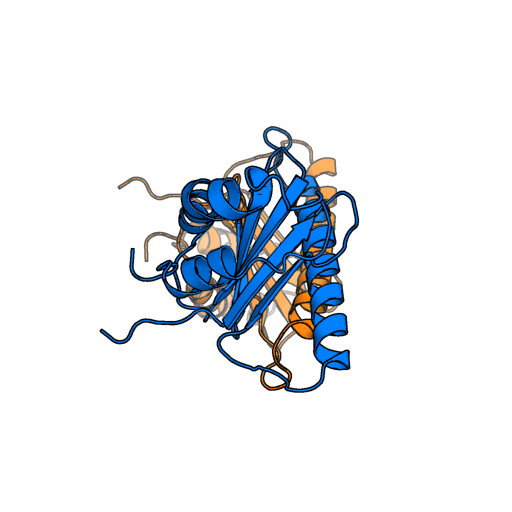B O 1
ATOM 1842 N N . GLY B 1 83 ? -11.672 16.25 4.562 1 90.25 83 GLY B N 1
ATOM 1843 C CA . GLY B 1 83 ? -10.914 16.234 3.322 1 90.25 83 GLY B CA 1
ATOM 1844 C C . GLY B 1 83 ? -9.43 16.453 3.531 1 90.25 83 GLY B C 1
ATOM 1845 O O . GLY B 1 83 ? -8.688 16.688 2.572 1 90.25 83 GLY B O 1
ATOM 1846 N N . TYR B 1 84 ? -8.977 16.453 4.828 1 95.19 84 TYR B N 1
ATOM 1847 C CA . TYR B 1 84 ? -7.543 16.531 5.07 1 95.19 84 TYR B CA 1
ATOM 1848 C C . TYR B 1 84 ? -6.902 15.148 4.926 1 95.19 84 TYR B C 1
ATOM 1850 O O . TYR B 1 84 ? -7.477 14.148 5.352 1 95.19 84 TYR B O 1
ATOM 1858 N N . MET B 1 85 ? -5.703 15.125 4.336 1 95.31 85 MET B N 1
ATOM 1859 C CA . MET B 1 85 ? -4.922 13.906 4.176 1 95.31 85 MET B CA 1
ATOM 1860 C C . MET B 1 85 ? -3.6 14 4.926 1 95.31 85 MET B C 1
ATOM 1862 O O . MET B 1 85 ? -2.857 14.977 4.762 1 95.31 85 MET B O 1
ATOM 1866 N N . PHE B 1 86 ? -3.389 13.062 5.762 1 97.19 86 PHE B N 1
ATOM 1867 C CA . PHE B 1 86 ? -2.139 12.977 6.508 1 97.19 86 PHE B CA 1
ATOM 1868 C C . PHE B 1 86 ? -1.271 11.844 5.98 1 97.19 86 PHE B C 1
ATOM 1870 O O . PHE B 1 86 ? -1.729 10.703 5.875 1 97.19 86 PHE B O 1
ATOM 1877 N N . VAL B 1 87 ? 0.008 12.133 5.691 1 96.31 87 VAL B N 1
ATOM 1878 C CA . VAL B 1 87 ? 0.949 11.141 5.176 1 96.31 87 VAL B CA 1
ATOM 1879 C C . VAL B 1 87 ? 2.217 11.141 6.031 1 96.31 87 VAL B C 1
ATOM 1881 O O . VAL B 1 87 ? 2.84 12.188 6.223 1 96.31 87 VAL B O 1
ATOM 1884 N N . LEU B 1 88 ? 2.531 10.07 6.523 1 96.12 88 LEU B N 1
ATOM 1885 C CA . LEU B 1 88 ? 3.762 9.891 7.285 1 96.12 88 LEU B CA 1
ATOM 1886 C C . LEU B 1 88 ? 4.676 8.867 6.609 1 96.12 88 LEU B C 1
ATOM 1888 O O . LEU B 1 88 ? 4.242 7.762 6.285 1 96.12 88 LEU B O 1
ATOM 1892 N N . LEU B 1 89 ? 5.871 9.25 6.316 1 93.25 89 LEU B N 1
ATOM 1893 C CA . LEU B 1 89 ? 6.871 8.344 5.766 1 93.25 89 LEU B CA 1
ATOM 1894 C C . LEU B 1 89 ? 7.855 7.898 6.844 1 93.25 89 LEU B C 1
ATOM 1896 O O . LEU B 1 89 ? 8.391 8.727 7.578 1 93.25 89 LEU B O 1
ATOM 1900 N N . THR B 1 90 ? 8.039 6.66 6.922 1 93.69 90 THR B N 1
ATOM 1901 C CA . THR B 1 90 ? 8.93 6.082 7.926 1 93.69 90 THR B CA 1
ATOM 1902 C C . THR B 1 90 ? 9.828 5.02 7.305 1 93.69 90 THR B C 1
ATOM 1904 O O . THR B 1 90 ? 9.672 4.672 6.133 1 93.69 90 THR B O 1
ATOM 1907 N N . PRO B 1 91 ? 10.828 4.586 8.062 1 90.44 91 PRO B N 1
ATOM 1908 C CA . PRO B 1 91 ? 11.5 3.361 7.621 1 90.44 91 PRO B CA 1
ATOM 1909 C C . PRO B 1 91 ? 10.539 2.184 7.457 1 90.44 91 PRO B C 1
ATOM 1911 O O . PRO B 1 91 ? 9.492 2.145 8.102 1 90.44 91 PRO B O 1
ATOM 1914 N N . PRO B 1 92 ? 10.875 1.243 6.648 1 90.69 92 PRO B N 1
ATOM 1915 C CA . PRO B 1 92 ? 9.945 0.182 6.254 1 90.69 92 PRO B CA 1
ATOM 1916 C C . PRO B 1 92 ? 9.586 -0.746 7.414 1 90.69 92 PRO B C 1
ATOM 1918 O O . PRO B 1 92 ? 8.531 -1.386 7.395 1 90.69 92 PRO B O 1
ATOM 1921 N N . ASN B 1 93 ? 10.32 -0.92 8.43 1 89.81 93 ASN B N 1
ATOM 1922 C CA . ASN B 1 93 ? 10.133 -1.925 9.469 1 89.81 93 ASN B CA 1
ATOM 1923 C C . ASN B 1 93 ? 9.266 -1.396 10.609 1 89.81 93 ASN B C 1
ATOM 1925 O O . ASN B 1 93 ? 9.156 -2.029 11.656 1 89.81 93 ASN B O 1
ATOM 1929 N N . VAL B 1 94 ? 8.547 -0.34 10.445 1 92.06 94 VAL B N 1
ATOM 1930 C CA . VAL B 1 94 ? 7.672 0.241 11.461 1 92.06 94 VAL B CA 1
ATOM 1931 C C . VAL B 1 94 ? 6.262 -0.321 11.305 1 92.06 94 VAL B C 1
ATOM 1933 O O . VAL B 1 94 ? 5.832 -0.648 10.195 1 92.06 94 VAL B O 1
ATOM 1936 N N . LYS B 1 95 ? 5.594 -0.535 12.391 1 91.56 95 LYS B N 1
ATOM 1937 C CA . LYS B 1 95 ? 4.207 -0.991 12.352 1 91.56 95 LYS B CA 1
ATOM 1938 C C . LYS B 1 95 ? 3.301 0.06 11.711 1 91.56 95 LYS B C 1
ATOM 1940 O O . LYS B 1 95 ? 3.719 1.199 11.5 1 91.56 95 LYS B O 1
ATOM 1945 N N . GLY B 1 96 ? 2.111 -0.372 11.398 1 93.62 96 GLY B N 1
ATOM 1946 C CA . GLY B 1 96 ? 1.144 0.582 10.883 1 93.62 96 GLY B CA 1
ATOM 1947 C C . GLY B 1 96 ? 0.817 1.692 11.859 1 93.62 96 GLY B C 1
ATOM 1948 O O . GLY B 1 96 ? 0.559 1.433 13.039 1 93.62 96 GLY B O 1
ATOM 1949 N N . LEU B 1 97 ? 0.808 2.871 11.375 1 95.94 97 LEU B N 1
ATOM 1950 C CA . LEU B 1 97 ? 0.673 4.004 12.281 1 95.94 97 LEU B CA 1
ATOM 1951 C C . LEU B 1 97 ? -0.607 4.781 12 1 95.94 97 LEU B C 1
ATOM 1953 O O . LEU B 1 97 ? -0.686 5.98 12.281 1 95.94 97 LEU B O 1
ATOM 1957 N N . ARG B 1 98 ? -1.534 4.168 11.391 1 94.44 98 ARG B N 1
ATOM 1958 C CA . ARG B 1 98 ? -2.785 4.855 11.086 1 94.44 98 ARG B CA 1
ATOM 1959 C C . ARG B 1 98 ? -3.414 5.426 12.352 1 94.44 98 ARG B C 1
ATOM 1961 O O . ARG B 1 98 ? -3.859 6.574 12.367 1 94.44 98 ARG B O 1
ATOM 1968 N N . GLN B 1 99 ? -3.457 4.59 13.375 1 94.94 99 GLN B N 1
ATOM 1969 C CA . GLN B 1 99 ? -4.051 5.035 14.633 1 94.94 99 GLN B CA 1
ATOM 1970 C C . GLN B 1 99 ? -3.289 6.227 15.203 1 94.94 99 GLN B C 1
ATOM 1972 O O . GLN B 1 99 ? -3.891 7.129 15.789 1 94.94 99 GLN B O 1
ATOM 1977 N N . ARG B 1 100 ? -2.029 6.207 15.039 1 96 100 ARG B N 1
ATOM 1978 C CA . ARG B 1 100 ? -1.222 7.32 15.531 1 96 100 ARG B CA 1
ATOM 1979 C C . ARG B 1 100 ? -1.527 8.602 14.766 1 96 100 ARG B C 1
ATOM 1981 O O . ARG B 1 100 ? -1.527 9.688 15.344 1 96 100 ARG B O 1
ATOM 1988 N N . LEU B 1 101 ? -1.754 8.492 13.508 1 97.31 101 LEU B N 1
ATOM 1989 C CA . LEU B 1 101 ? -2.131 9.641 12.695 1 97.31 101 LEU B CA 1
ATOM 1990 C C . LEU B 1 101 ? -3.486 10.195 13.133 1 97.31 101 LEU B C 1
ATOM 1992 O O . LEU B 1 101 ? -3.684 11.406 13.172 1 97.31 101 LEU B O 1
ATOM 1996 N N . ILE B 1 102 ? -4.336 9.281 13.445 1 96.56 102 ILE B N 1
ATOM 1997 C CA . ILE B 1 102 ? -5.641 9.695 13.953 1 96.56 102 ILE B CA 1
ATOM 1998 C C . ILE B 1 102 ? -5.469 10.477 15.25 1 96.56 102 ILE B C 1
ATOM 2000 O O . ILE B 1 102 ? -6.082 11.531 15.43 1 96.56 102 ILE B O 1
ATOM 2004 N N . ASN B 1 103 ? -4.656 9.977 16.109 1 97.44 103 ASN B N 1
ATOM 2005 C CA . ASN B 1 103 ? -4.367 10.672 17.359 1 97.44 103 ASN B CA 1
ATOM 2006 C C . ASN B 1 103 ? -3.748 12.047 17.094 1 97.44 103 ASN B C 1
ATOM 2008 O O . ASN B 1 103 ? -4.102 13.023 17.75 1 97.44 103 ASN B O 1
ATOM 2012 N N . PHE B 1 104 ? -2.861 12.078 16.203 1 98 104 PHE B N 1
ATOM 2013 C CA . PHE B 1 104 ? -2.219 13.328 15.836 1 98 104 PHE B CA 1
ATOM 2014 C C . PHE B 1 104 ? -3.248 14.352 15.359 1 98 104 PHE B C 1
ATOM 2016 O O . PHE B 1 104 ? -3.199 15.516 15.742 1 98 104 PHE B O 1
ATOM 2023 N N . TYR B 1 105 ? -4.109 13.875 14.531 1 97.69 105 TYR B N 1
ATOM 2024 C CA . TYR B 1 105 ? -5.184 14.734 14.039 1 97.69 105 TYR B CA 1
ATOM 2025 C C . TYR B 1 105 ? -6.004 15.297 15.203 1 97.69 105 TYR B C 1
ATOM 2027 O O . TYR B 1 105 ? -6.188 16.516 15.312 1 97.69 105 TYR B O 1
ATOM 2035 N N . SER B 1 106 ? -6.371 14.445 16.094 1 97.25 106 SER B N 1
ATOM 2036 C CA . SER B 1 106 ? -7.297 14.812 17.156 1 97.25 106 SER B CA 1
ATOM 2037 C C . SER B 1 106 ? -6.598 15.641 18.234 1 97.25 106 SER B C 1
ATOM 2039 O O . SER B 1 106 ? -7.184 16.578 18.781 1 97.25 106 SER B O 1
ATOM 2041 N N . GLN B 1 107 ? -5.391 15.352 18.484 1 97 107 GLN B N 1
ATOM 2042 C CA . GLN B 1 107 ? -4.719 15.938 19.641 1 97 107 GLN B CA 1
ATOM 2043 C C . GLN B 1 107 ? -3.896 17.156 19.234 1 97 107 GLN B C 1
ATOM 2045 O O . GLN B 1 107 ? -3.668 18.062 20.047 1 97 107 GLN B O 1
ATOM 2050 N N . VAL B 1 108 ? -3.426 17.172 18.062 1 97.44 108 VAL B N 1
ATOM 2051 C CA . VAL B 1 108 ? -2.479 18.219 17.688 1 97.44 108 VAL B CA 1
ATOM 2052 C C . VAL B 1 108 ? -3.072 19.078 16.578 1 97.44 108 VAL B C 1
ATOM 2054 O O . VAL B 1 108 ? -3.238 20.297 16.75 1 97.44 108 VAL B O 1
ATOM 2057 N N . PHE B 1 109 ? -3.482 18.531 15.539 1 97.88 109 PHE B N 1
ATOM 2058 C CA . PHE B 1 109 ? -3.883 19.25 14.344 1 97.88 109 PHE B CA 1
ATOM 2059 C C . PHE B 1 109 ? -5.164 20.047 14.594 1 97.88 109 PHE B C 1
ATOM 2061 O O . PHE B 1 109 ? -5.242 21.234 14.273 1 97.88 109 PHE B O 1
ATOM 2068 N N . LEU B 1 110 ? -6.109 19.359 15.102 1 95.94 110 LEU B N 1
ATOM 2069 C CA . LEU B 1 110 ? -7.402 20 15.352 1 95.94 110 LEU B CA 1
ATOM 2070 C C . LEU B 1 110 ? -7.246 21.219 16.25 1 95.94 110 LEU B C 1
ATOM 2072 O O . LEU B 1 110 ? -7.762 22.297 15.93 1 95.94 110 LEU B O 1
ATOM 2076 N N . THR B 1 111 ? -6.508 21.125 17.297 1 94.69 111 THR B N 1
ATOM 2077 C CA . THR B 1 111 ? -6.375 22.156 18.312 1 94.69 111 THR B CA 1
ATOM 2078 C C . THR B 1 111 ? -5.508 23.312 17.797 1 94.69 111 THR B C 1
ATOM 2080 O O . THR B 1 111 ? -5.828 24.484 18.016 1 94.69 111 THR B O 1
ATOM 2083 N N . ASN B 1 112 ? -4.461 22.984 17.078 1 96.5 112 ASN B N 1
ATOM 2084 C CA . ASN B 1 112 ? -3.479 24 16.734 1 96.5 112 ASN B CA 1
ATOM 2085 C C . ASN B 1 112 ? -3.75 24.609 15.367 1 96.5 112 ASN B C 1
ATOM 2087 O O . ASN B 1 112 ? -3.258 25.703 15.062 1 96.5 112 ASN B O 1
ATOM 2091 N N . VAL B 1 113 ? -4.566 23.906 14.492 1 96.31 113 VAL B N 1
ATOM 2092 C CA . VAL B 1 113 ? -4.727 24.391 13.117 1 96.31 113 VAL B CA 1
ATOM 2093 C C . VAL B 1 113 ? -6.195 24.719 12.852 1 96.31 113 VAL B C 1
ATOM 2095 O O . VAL B 1 113 ? -6.566 25.875 12.711 1 96.31 113 VAL B O 1
ATOM 2098 N N . VAL B 1 114 ? -7.039 23.688 13.023 1 93.38 114 VAL B N 1
ATOM 2099 C CA . VAL B 1 114 ? -8.445 23.844 12.648 1 93.38 114 VAL B CA 1
ATOM 2100 C C . VAL B 1 114 ? -9.125 24.828 13.602 1 93.38 114 VAL B C 1
ATOM 2102 O O . VAL B 1 114 ? -9.922 25.672 13.172 1 93.38 114 VAL B O 1
ATOM 2105 N N . MET B 1 115 ? -8.742 24.828 14.891 1 93.06 115 MET B N 1
ATOM 2106 C CA . MET B 1 115 ? -9.398 25.656 15.891 1 93.06 115 MET B CA 1
ATOM 2107 C C . MET B 1 115 ? -8.664 26.984 16.078 1 93.06 115 MET B C 1
ATOM 2109 O O . MET B 1 115 ? -9.062 27.797 16.906 1 93.06 115 MET B O 1
ATOM 2113 N N . ASN B 1 116 ? -7.613 27.203 15.383 1 93.56 116 ASN B N 1
ATOM 2114 C CA . ASN B 1 116 ? -6.887 28.469 15.422 1 93.56 116 ASN B CA 1
ATOM 2115 C C . ASN B 1 116 ? -7.59 29.547 14.594 1 93.56 116 ASN B C 1
ATOM 2117 O O . ASN B 1 116 ? -7.656 29.438 13.367 1 93.56 116 ASN B O 1
ATOM 2121 N N . PRO B 1 117 ? -8.109 30.594 15.195 1 92.19 117 PRO B N 1
ATOM 2122 C CA . PRO B 1 117 ? -8.867 31.625 14.477 1 92.19 117 PRO B CA 1
ATOM 2123 C C . PRO B 1 117 ? -8.008 32.375 13.461 1 92.19 117 PRO B C 1
ATOM 2125 O O . PRO B 1 117 ? -8.547 32.969 12.523 1 92.19 117 PRO B O 1
ATOM 2128 N N . LEU B 1 118 ? -6.742 32.344 13.68 1 92.56 118 LEU B N 1
ATOM 2129 C CA . LEU B 1 118 ? -5.855 33.094 12.789 1 92.56 118 LEU B CA 1
ATOM 2130 C C . LEU B 1 118 ? -5.543 32.281 11.539 1 92.56 118 LEU B C 1
ATOM 2132 O O . LEU B 1 118 ? -4.98 32.812 10.578 1 92.56 118 LEU B O 1
ATOM 2136 N N . TYR B 1 119 ? -5.891 31 11.5 1 94.56 119 TYR B N 1
ATOM 2137 C CA . TYR B 1 119 ? -5.59 30.141 10.359 1 94.56 119 TYR B CA 1
ATOM 2138 C C . TYR B 1 119 ? -6.742 30.156 9.359 1 94.56 119 TYR B C 1
ATOM 2140 O O . TYR B 1 119 ? -7.902 29.969 9.734 1 94.56 119 TYR B O 1
ATOM 2148 N N . GLU B 1 120 ? -6.414 30.484 8.094 1 92.5 120 GLU B N 1
ATOM 2149 C CA . GLU B 1 120 ? -7.371 30.344 6.996 1 92.5 120 GLU B CA 1
ATOM 2150 C C . GLU B 1 120 ? -7.352 28.938 6.418 1 92.5 120 GLU B C 1
ATOM 2152 O O . GLU B 1 120 ? -6.316 28.469 5.938 1 92.5 120 GLU B O 1
ATOM 2157 N N . LEU B 1 121 ? -8.461 28.312 6.355 1 88.81 121 LEU B N 1
ATOM 2158 C CA . LEU B 1 121 ? -8.57 26.922 5.926 1 88.81 121 LEU B CA 1
ATOM 2159 C C . LEU B 1 121 ? -7.957 26.719 4.543 1 88.81 121 LEU B C 1
ATOM 2161 O O . LEU B 1 121 ? -8.117 27.578 3.664 1 88.81 121 LEU B O 1
ATOM 2165 N N . ASP B 1 122 ? -7.281 25.578 4.398 1 90.88 122 ASP B N 1
ATOM 2166 C CA . ASP B 1 122 ? -6.742 25.109 3.123 1 90.88 122 ASP B CA 1
ATOM 2167 C C . ASP B 1 122 ? -5.633 26.031 2.627 1 90.88 122 ASP B C 1
ATOM 2169 O O . ASP B 1 122 ? -5.5 26.266 1.422 1 90.88 122 ASP B O 1
ATOM 2173 N N . THR B 1 123 ? -5.004 26.766 3.531 1 93.56 123 THR B N 1
ATOM 2174 C CA . THR B 1 123 ? -3.801 27.531 3.219 1 93.56 123 THR B CA 1
ATOM 2175 C C . THR B 1 123 ? -2.578 26.906 3.891 1 93.56 123 THR B C 1
ATOM 2177 O O . THR B 1 123 ? -2.709 26 4.711 1 93.56 123 THR B O 1
ATOM 2180 N N . GLN B 1 124 ? -1.479 27.391 3.48 1 95.62 124 GLN B N 1
ATOM 2181 C CA . GLN B 1 124 ? -0.243 26.891 4.066 1 95.62 124 GLN B CA 1
ATOM 2182 C C . GLN B 1 124 ? -0.257 27.016 5.586 1 95.62 124 GLN B C 1
ATOM 2184 O O . GLN B 1 124 ? -0.658 28.062 6.117 1 95.62 124 GLN B O 1
ATOM 2189 N N . ILE B 1 125 ? 0.189 25.984 6.242 1 96.88 125 ILE B N 1
ATOM 2190 C CA . ILE B 1 125 ? 0.227 26 7.699 1 96.88 125 ILE B CA 1
ATOM 2191 C C . ILE B 1 125 ? 1.572 26.531 8.18 1 96.88 125 ILE B C 1
ATOM 2193 O O . ILE B 1 125 ? 2.588 25.828 8.109 1 96.88 125 ILE B O 1
ATOM 2197 N N . LYS B 1 126 ? 1.489 27.719 8.656 1 94.56 126 LYS B N 1
ATOM 2198 C CA . LYS B 1 126 ? 2.678 28.375 9.188 1 94.56 126 LYS B CA 1
ATOM 2199 C C . LYS B 1 126 ? 2.457 28.812 10.641 1 94.56 126 LYS B C 1
ATOM 2201 O O . LYS B 1 126 ? 2.572 30 10.961 1 94.56 126 LYS B O 1
ATOM 2206 N N . ILE B 1 127 ? 2.072 27.953 11.445 1 95.5 127 ILE B N 1
ATOM 2207 C CA . ILE B 1 127 ? 1.77 28.203 12.852 1 95.5 127 ILE B CA 1
ATOM 2208 C C . ILE B 1 127 ? 2.877 27.641 13.727 1 95.5 127 ILE B C 1
ATOM 2210 O O . ILE B 1 127 ? 2.99 26.422 13.875 1 95.5 127 ILE B O 1
ATOM 2214 N N . PRO B 1 128 ? 3.695 28.453 14.352 1 95.06 128 PRO B N 1
ATOM 2215 C CA . PRO B 1 128 ? 4.836 27.984 15.141 1 95.06 128 PRO B CA 1
ATOM 2216 C C . PRO B 1 128 ? 4.43 27 16.234 1 95.06 128 PRO B C 1
ATOM 2218 O O . PRO B 1 128 ? 5.133 26.016 16.469 1 95.06 128 PRO B O 1
ATOM 2221 N N . ALA B 1 129 ? 3.34 27.312 16.922 1 94.75 129 ALA B N 1
ATOM 2222 C CA . ALA B 1 129 ? 2.865 26.406 17.953 1 94.75 129 ALA B CA 1
ATOM 2223 C C . ALA B 1 129 ? 2.619 25.016 17.406 1 94.75 129 ALA B C 1
ATOM 2225 O O . ALA B 1 129 ? 2.938 24.016 18.047 1 94.75 129 ALA B O 1
ATOM 2226 N N . PHE B 1 130 ? 2.055 24.922 16.219 1 97.31 130 PHE B N 1
ATOM 2227 C CA . PHE B 1 130 ? 1.805 23.641 15.57 1 97.31 130 PHE B CA 1
ATOM 2228 C C . PHE B 1 130 ? 3.113 22.922 15.273 1 97.31 130 PHE B C 1
ATOM 2230 O O . PHE B 1 130 ? 3.24 21.719 15.547 1 97.31 130 PHE B O 1
ATOM 2237 N N . GLU B 1 131 ? 4.051 23.594 14.797 1 95.56 131 GLU B N 1
ATOM 2238 C CA . GLU B 1 131 ? 5.355 23.016 14.484 1 95.56 131 GLU B CA 1
ATOM 2239 C C . GLU B 1 131 ? 5.996 22.406 15.727 1 95.56 131 GLU B C 1
ATOM 2241 O O . GLU B 1 131 ? 6.57 21.312 15.664 1 95.56 131 GLU B O 1
ATOM 2246 N N . THR B 1 132 ? 5.918 23.172 16.797 1 96.38 132 THR B N 1
ATOM 2247 C CA . THR B 1 132 ? 6.477 22.688 18.062 1 96.38 132 THR B CA 1
ATOM 2248 C C . THR B 1 132 ? 5.801 21.391 18.5 1 96.38 132 THR B C 1
ATOM 2250 O O . THR B 1 132 ? 6.469 20.453 18.938 1 96.38 132 THR B O 1
ATOM 2253 N N . GLU B 1 133 ? 4.449 21.344 18.344 1 96.69 133 GLU B N 1
ATOM 2254 C CA . GLU B 1 133 ? 3.709 20.156 18.766 1 96.69 133 GLU B CA 1
ATOM 2255 C C . GLU B 1 133 ? 4.016 18.969 17.859 1 96.69 133 GLU B C 1
ATOM 2257 O O . GLU B 1 133 ? 4.035 17.828 18.312 1 96.69 133 GLU B O 1
ATOM 2262 N N . VAL B 1 134 ? 4.27 19.219 16.547 1 96.31 134 VAL B N 1
ATOM 2263 C CA . VAL B 1 134 ? 4.652 18.172 15.609 1 96.31 134 VAL B CA 1
ATOM 2264 C C . VAL B 1 134 ? 5.977 17.547 16.047 1 96.31 134 VAL B C 1
ATOM 2266 O O . VAL B 1 134 ? 6.125 16.312 16.031 1 96.31 134 VAL B O 1
ATOM 2269 N N . GLU B 1 135 ? 6.871 18.344 16.469 1 94.12 135 GLU B N 1
ATOM 2270 C CA . GLU B 1 135 ? 8.188 17.875 16.891 1 94.12 135 GLU B CA 1
ATOM 2271 C C . GLU B 1 135 ? 8.102 17.062 18.172 1 94.12 135 GLU B C 1
ATOM 2273 O O . GLU B 1 135 ? 8.867 16.109 18.359 1 94.12 135 GLU B O 1
ATOM 2278 N N . LYS B 1 136 ? 7.176 17.375 19.016 1 93.88 136 LYS B N 1
ATOM 2279 C CA . LYS B 1 136 ? 7.047 16.734 20.312 1 93.88 136 LYS B CA 1
ATOM 2280 C C . LYS B 1 136 ? 6.242 15.438 20.219 1 93.88 136 LYS B C 1
ATOM 2282 O O . LYS B 1 136 ? 6.344 14.562 21.078 1 93.88 136 LYS B O 1
ATOM 2287 N N . PHE B 1 137 ? 5.438 15.352 19.203 1 95.62 137 PHE B N 1
ATOM 2288 C CA . PHE B 1 137 ? 4.539 14.211 19.078 1 95.62 137 PHE B CA 1
ATOM 2289 C C . PHE B 1 137 ? 5.312 12.945 18.75 1 95.62 137 PHE B C 1
ATOM 2291 O O . PHE B 1 137 ? 6.125 12.93 17.812 1 95.62 137 PHE B O 1
ATOM 2298 N N . ASP B 1 138 ? 5.082 11.883 19.516 1 92.44 138 ASP B N 1
ATOM 2299 C CA . ASP B 1 138 ? 5.73 10.594 19.297 1 92.44 138 ASP B CA 1
ATOM 2300 C C . ASP B 1 138 ? 4.91 9.727 18.344 1 92.44 138 ASP B C 1
ATOM 2302 O O . ASP B 1 138 ? 3.955 9.07 18.75 1 92.44 138 ASP B O 1
ATOM 2306 N N . PHE B 1 139 ? 5.301 9.633 17.078 1 93.19 139 PHE B N 1
ATOM 2307 C CA . PHE B 1 139 ? 4.543 8.883 16.094 1 93.19 139 PHE B CA 1
ATOM 2308 C C . PHE B 1 139 ? 4.812 7.391 16.219 1 93.19 139 PHE B C 1
ATOM 2310 O O . PHE B 1 139 ? 3.959 6.57 15.867 1 93.19 139 PHE B O 1
ATOM 2317 N N . ILE B 1 140 ? 5.98 6.977 16.516 1 87.38 140 ILE B N 1
ATOM 2318 C CA . ILE B 1 140 ? 6.398 5.586 16.375 1 87.38 140 ILE B CA 1
ATOM 2319 C C . ILE B 1 140 ? 6.379 4.91 17.75 1 87.38 140 ILE B C 1
ATOM 2321 O O . ILE B 1 140 ? 5.945 3.762 17.875 1 87.38 140 ILE B O 1
ATOM 2325 N N . ALA B 1 141 ? 7.055 5.453 18.859 1 70.44 141 ALA B N 1
ATOM 2326 C CA . ALA B 1 141 ? 7.352 4.824 20.141 1 70.44 141 ALA B CA 1
ATOM 2327 C C . ALA B 1 141 ? 6.07 4.469 20.891 1 70.44 141 ALA B C 1
ATOM 2329 O O . ALA B 1 141 ? 6.109 3.771 21.906 1 70.44 141 ALA B O 1
ATOM 2330 N N . ALA B 1 142 ? 4.633 4.578 20.266 1 51.28 142 ALA B N 1
ATOM 2331 C CA . ALA B 1 142 ? 3.664 4.273 21.312 1 51.28 142 ALA B CA 1
ATOM 2332 C C . ALA B 1 142 ? 3.645 2.781 21.625 1 51.28 142 ALA B C 1
ATOM 2334 O O . ALA B 1 142 ? 3.879 1.951 20.75 1 51.28 142 ALA B O 1
#

Foldseek 3Di:
DPAFDFQKKWKAFQVPLDTQDIGGPHDPDPDVVVVRVVSNVVSVVVVVCLVVQQVVPDPPDSDDDAWDADQAWIWGWDADPNGMIMIIIGGRPADGQNVLVVVCCVPQCCVQEVPDPVHDPRHHDDGVSSVVVVVVRRRGPD/DDAFDFQKKWKAFQVPLDTQDIGGPNCPDPDVVVVRVVSNVVSVVVVVCLVVQQVVDDPPDSDDDAWDADQAWIWGWDADPNGMIMIIIGGRPADGQNVLVVVCCVPQCCVQEVPDPVHDPRHHDDGVSSVVVVVVRRRGPD

Nearest PDB structures (foldseek):
  2j3t-assembly1_C  TM=8.824E-01  e=2.783E-11  Mus musculus
  7b70-assembly1_C  TM=9.125E-01  e=6.473E-10  Drosophila melanogaster
  7u05-assembly1_G  TM=8.988E-01  e=9.443E-10  Saccharomyces cerevisiae
  7e2d-assembly1_D  TM=8.731E-01  e=1.772E-09  Saccharomyces cerevisiae S288C
  3cue-assembly4_U  TM=8.316E-01  e=1.006E-09  unclassified

Secondary structure (DSSP, 8-state):
------SEEEEEETTT--EEEEEESS-S---HHHHHHHHHHHHHHHHHHHHHHHHHS-TTS-PPEEEEEESS-EEEEEE-TTSEEEEEEE-TTSPP-HHHHHHHIIIIIIIIIIT-TTPPTTS----HHHHHHHHH--SS--/------SEEEEEETTT--EEEEEESS-S---HHHHHHHHHHHHHHHHHHHHHHHHHS-TTS-PPEEEEEESS-EEEEEE-TTSEEEEEEE-TTSPP-HHHHHHHIIIIIIIIIIT-TTPPTTS----HHHHHHHHH--SS--

InterPro domains:
  IPR007233 Trafficking protein particle complex subunit [PF04099] (8-136)
  IPR007233 Trafficking protein particle complex subunit [PTHR23249] (7-136)
  IPR007233 Trafficking protein particle complex subunit [SM01399] (11-140)
  IPR011012 Longin-like domain superfamily [SSF64356] (7-137)

pLDDT: mean 86.54, std 13.1, range [44.41, 98.0]

Solvent-accessible surface area (backbone atoms only — not comparable to full-atom values): 16018 Å² total; per-residue (Å²): 125,84,80,74,68,50,32,31,40,38,30,33,30,69,85,75,76,42,77,30,37,78,47,68,72,48,78,82,68,91,51,63,73,53,47,56,49,47,52,50,50,50,49,49,43,51,52,52,46,54,56,44,44,38,70,68,26,60,89,85,45,72,27,52,67,32,35,39,33,28,70,60,31,20,43,27,34,44,71,50,95,90,33,40,35,41,38,40,33,27,59,44,91,57,75,88,42,39,67,45,49,52,48,42,40,66,69,44,43,40,59,52,44,75,64,28,86,87,55,61,84,94,44,74,65,82,48,67,70,42,55,54,50,59,72,68,54,72,70,65,86,114,124,84,80,73,68,50,33,31,40,40,32,34,31,69,85,75,74,43,78,31,37,78,48,68,72,46,79,81,70,87,53,65,74,55,47,58,51,45,52,50,50,50,50,50,43,52,52,52,46,56,56,44,44,38,69,67,26,59,88,85,44,75,24,52,66,33,36,40,33,27,70,62,31,20,42,27,34,46,72,50,94,89,34,40,34,42,37,40,33,28,57,42,89,58,76,88,40,38,68,46,50,52,47,42,40,66,69,44,42,40,60,52,45,75,64,27,88,85,55,63,85,93,43,73,66,83,48,67,72,41,54,54,50,58,70,68,53,72,69,63,87,114

Radius of gyration: 20.71 Å; Cα contacts (8 Å, |Δi|>4): 457; chains: 2; bounding box: 39×64×44 Å

Sequence (284 aa):
MPKIEPYSLLIYSTRTTDCLYHKEWQAQQADTATREDRERLLFGLLFSLRRTALKMSPQSKPGMFSNLTTSGYKLHFYQTSTGYMFVLLTPPNVKGLRQRLINFYSQVFLTNVVMNPLYELDTQIKIPAFETEVEKFDFIAAMPKIEPYSLLIYSTRTTDCLYHKEWQAQQADTATREDRERLLFGLLFSLRRTALKMSPQSKPGMFSNLTTSGYKLHFYQTSTGYMFVLLTPPNVKGLRQRLINFYSQVFLTNVVMNPLYELDTQIKIPAFETEVEKFDFIAA

Organism: Trichomonas vaginalis (strain ATCC PRA-98 / G3) (NCBI:txid412133)